Protein AF-A0A6S6TR78-F1 (afdb_monomer)

Radius of gyration: 23.76 Å; Cα contacts (8 Å, |Δi|>4): 823; chains: 1; bounding box: 59×41×75 Å

Mean predicted aligned error: 4.31 Å

Nearest PDB structures (foldseek):
  6ofc-assembly1_C-2  TM=9.790E-01  e=6.295E-41  Mycobacterium tuberculosis CDC1551
  6ofc-assembly1_D-2  TM=9.747E-01  e=2.279E-40  Mycobacterium tuberculosis CDC1551
  3dla-assembly1_B  TM=9.796E-01  e=4.419E-39  Mycobacterium tuberculosis
  3szg-assembly1_D  TM=9.749E-01  e=6.182E-39  Mycobacterium tuberculosis
  3sdb-assembly1_A  TM=9.791E-01  e=1.600E-38  Mycobacterium tuberculosis

Sequence (364 aa):
MHGFYRVAAAVNKTIVANPEANAIEVLTLLSQAEQQNVTISVFPELTLTGYTAGDLFLNQTLIQKQYDALASILIASEEISTVGILGFALLQHNRLYNTAVIFQKGKILGIVPKSYLPNKKEFYEKRQFNSGIGIQNQSIDLFNQKIPFGTDLLFKSKDEILFGVEICEDLWTITPPSNQMVANGANLIFNLSASNDLVSKAEYREELVRTQSARGMCAYVYASSGVGESTTDTVYGGHAIISEYGSTLKQNERFNRQSHLTTADVDIQRLNWLRLNESGYCDTVTSPFRSILLEAMPTIKKLIRFIPATPFVPSKFQEKTSRCHEIINIQAHALIKRMTHTNIKKAIIGISGGLDSTLALLST

Foldseek 3Di:
DQQKAKEKFWAAQDAALALQVLLVRQLVQLVVCQVQQHQEYEYAWQSRHFPQNPCCLVPVVSQVNNLVSLQVSLVSQLVRAHWYWYWHFDQDPNFTFTWIFIDHNSDTQAIETAADQDCDDPGNRVVRHDHLPPVPPAWDCGPNDTHHYGLQEWEDEPDLAIEHEHEACLLVDPDRSLQQSLLVPHQEYEYHYADFDDVPVLVVVQQSQLVSLQVSLHKYWYWHHAQNHDPPPTGGFTWTFIYHNNRTQDIDGTRDNHIDMIMAIYRSVVSVVVLVPDVVSVPDDHDHHDYGYRDDGGDRPDHPGDDDPCPLADPDPVVNVVVVVVVLVVLLVVVVVVCVVVVPPDDDADAPVDPVSVSNVVSD

Organism: NCBI:txid269237

Secondary structure (DSSP, 8-state):
--SEEEEEEEE----TT-HHHHHHHHHHHHHHHHHTT-SEEE--TTTTT-GGGGGGGG-HHHHHHHHHHHHHHHHHTTT--SEEEEEEEEEETTEEEEEEEEEETTEEEEEEE-S---EETTEEGGGT-B--TT--SEEEEETTEEEEESSSEEEE-SSS-EEEEEEGGGGGSSS-HHHHHHHTT--EEEEEE-----TTHHHHHHHHHHHHHHHTTSEEEEEE--TTS--SS------EEEEETTEEEEEPPTT-SS-EEEEEEEEHHHHHHHHHT-HHHHTPPP---EEEEPPP----SS------S-TTS-SSHHHHHHHHHHHHHHHHHHHHHHHHHTT---------SSHHHHHHHHH-

pLDDT: mean 96.06, std 3.88, range [60.69, 98.94]

InterPro domains:
  IPR003010 Carbon-nitrogen hydrolase [PF00795] (8-271)
  IPR003010 Carbon-nitrogen hydrolase [PS50263] (5-268)
  IPR003694 NAD(+) synthetase [PTHR23090] (5-358)
  IPR014729 Rossmann-like alpha/beta/alpha sandwich fold [G3DSA:3.40.50.620] (308-364)
  IPR036526 Carbon-nitrogen hydrolase superfamily [G3DSA:3.60.110.10] (1-298)
  IPR036526 Carbon-nitrogen hydrolase superfamily [SSF56317] (3-277)

Solvent-accessible surface area (backbone atoms only — not comparable to full-atom values): 19217 Å² total; per-residue (Å²): 126,93,39,61,46,28,38,32,19,28,25,49,51,36,42,58,69,32,16,59,64,19,36,53,40,50,53,53,52,50,52,52,34,43,76,67,19,20,30,38,36,34,27,13,28,29,40,28,39,27,67,66,40,61,78,50,74,78,34,66,66,53,50,51,44,35,53,56,23,50,52,52,48,26,65,76,27,44,88,36,46,32,30,40,34,38,16,35,76,47,77,52,94,95,39,37,27,48,26,37,43,32,30,42,46,42,37,71,65,32,35,32,36,30,49,49,65,55,69,53,93,96,37,59,44,60,79,71,34,48,63,24,67,89,39,53,98,40,67,44,83,53,96,95,35,83,27,44,34,22,68,36,55,32,42,30,43,94,70,88,54,24,31,29,73,51,35,43,56,23,70,76,42,99,76,28,67,63,59,55,37,26,47,62,60,21,45,33,38,37,32,23,13,64,60,64,62,53,91,71,44,63,61,55,50,50,49,51,48,19,49,50,8,34,78,45,48,13,34,29,36,29,8,13,32,17,59,34,47,59,65,86,89,50,47,28,34,26,55,27,40,34,18,44,57,52,37,75,77,40,67,61,75,60,59,48,82,59,60,48,77,45,66,44,55,44,57,52,50,59,37,57,57,57,48,76,77,32,64,75,62,72,69,43,80,65,65,90,61,49,76,39,80,53,74,79,52,44,72,66,89,68,90,65,68,93,76,68,94,47,83,91,54,59,87,51,66,70,59,32,53,53,49,52,53,50,53,48,50,53,52,26,53,53,46,52,53,50,31,63,75,68,67,53,88,75,87,86,80,80,77,79,82,45,72,68,39,50,50,53,57,76,44,104

Structure (mmCIF, N/CA/C/O backbone):
data_AF-A0A6S6TR78-F1
#
_entry.id   AF-A0A6S6TR78-F1
#
loop_
_atom_site.group_PDB
_atom_site.id
_atom_site.type_symbol
_atom_site.label_atom_id
_atom_site.label_alt_id
_atom_site.label_comp_id
_atom_site.label_asym_id
_atom_site.label_entity_id
_atom_site.label_seq_id
_atom_site.pdbx_PDB_ins_code
_atom_site.Cartn_x
_atom_site.Cartn_y
_atom_site.Cartn_z
_atom_site.occupancy
_atom_site.B_iso_or_equiv
_atom_site.auth_seq_id
_atom_site.auth_comp_id
_atom_site.auth_asy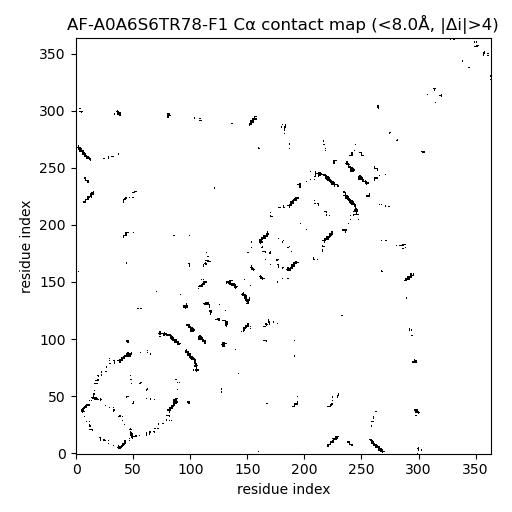m_id
_atom_site.auth_atom_id
_atom_site.pdbx_PDB_model_num
ATOM 1 N N . MET A 1 1 ? -10.223 11.573 -18.572 1.00 60.69 1 MET A N 1
ATOM 2 C CA . MET A 1 1 ? -8.974 11.385 -17.810 1.00 60.69 1 MET A CA 1
ATOM 3 C C . MET A 1 1 ? -8.240 10.212 -18.421 1.00 60.69 1 MET A C 1
ATOM 5 O O . MET A 1 1 ? -8.885 9.199 -18.631 1.00 60.69 1 MET A O 1
ATOM 9 N N . HIS A 1 2 ? -6.971 10.350 -18.793 1.00 83.62 2 HIS A N 1
ATOM 10 C CA . HIS A 1 2 ? -6.258 9.355 -19.609 1.00 83.62 2 HIS A CA 1
ATOM 11 C C . HIS A 1 2 ? -5.786 8.124 -18.800 1.00 83.62 2 HIS A C 1
ATOM 13 O O . HIS A 1 2 ? -4.606 7.811 -18.835 1.00 83.62 2 HIS A O 1
ATOM 19 N N . GLY A 1 3 ? -6.655 7.504 -17.992 1.00 91.31 3 GLY A N 1
ATOM 20 C CA . GLY A 1 3 ? -6.316 6.298 -17.213 1.00 91.31 3 GLY A CA 1
ATOM 21 C C . GLY A 1 3 ? -5.472 6.515 -15.948 1.00 91.31 3 GLY A C 1
ATOM 22 O O . GLY A 1 3 ? -5.107 5.545 -15.284 1.00 91.31 3 GLY A O 1
ATOM 23 N N . PHE A 1 4 ? -5.155 7.769 -15.598 1.00 95.81 4 PHE A N 1
ATOM 24 C CA . PHE A 1 4 ? -4.338 8.102 -14.426 1.00 95.81 4 PHE A CA 1
ATOM 25 C C . PHE A 1 4 ? -5.168 8.372 -13.176 1.00 95.81 4 PHE A C 1
ATOM 27 O O . PHE A 1 4 ? -6.090 9.189 -13.201 1.00 95.81 4 PHE A O 1
ATOM 34 N N . TYR A 1 5 ? -4.743 7.782 -12.062 1.00 96.94 5 TYR A N 1
ATOM 35 C CA . TYR A 1 5 ? -5.346 7.979 -10.747 1.00 96.94 5 TYR A CA 1
ATOM 36 C C . TYR A 1 5 ? -4.266 8.290 -9.714 1.00 96.94 5 TYR A C 1
ATOM 38 O O . TYR A 1 5 ? -3.181 7.716 -9.760 1.00 96.94 5 TYR A O 1
ATOM 46 N N . ARG A 1 6 ? -4.533 9.209 -8.782 1.00 98.19 6 ARG A N 1
ATOM 47 C CA . ARG A 1 6 ? -3.569 9.559 -7.732 1.00 98.19 6 ARG A CA 1
ATOM 48 C C . ARG A 1 6 ? -3.812 8.725 -6.493 1.00 98.19 6 ARG A C 1
ATOM 50 O O . ARG A 1 6 ? -4.856 8.856 -5.870 1.00 98.19 6 ARG A O 1
ATOM 57 N N . VAL A 1 7 ? -2.829 7.940 -6.089 1.00 98.56 7 VAL A N 1
ATOM 58 C CA . VAL A 1 7 ? -2.883 7.153 -4.851 1.00 98.56 7 VAL A CA 1
ATOM 59 C C . VAL A 1 7 ? -1.936 7.732 -3.811 1.00 98.56 7 VAL A C 1
ATOM 61 O O . VAL A 1 7 ? -0.981 8.438 -4.158 1.00 98.56 7 VAL A O 1
ATOM 64 N N . ALA A 1 8 ? -2.199 7.438 -2.539 1.00 98.69 8 ALA A N 1
ATOM 65 C CA . ALA A 1 8 ? -1.361 7.886 -1.440 1.00 98.69 8 ALA A CA 1
ATOM 66 C C . ALA A 1 8 ? -1.017 6.772 -0.448 1.00 98.69 8 ALA A C 1
ATOM 68 O O . ALA A 1 8 ? -1.873 5.981 -0.055 1.00 98.69 8 ALA A O 1
ATOM 69 N N . ALA A 1 9 ? 0.240 6.777 -0.007 1.00 98.75 9 ALA A N 1
ATOM 70 C CA . ALA A 1 9 ? 0.703 6.090 1.189 1.00 98.75 9 ALA A CA 1
ATOM 71 C C . ALA A 1 9 ? 0.909 7.141 2.289 1.00 98.75 9 ALA A C 1
ATOM 73 O O . ALA A 1 9 ? 1.800 7.995 2.196 1.00 98.75 9 ALA A O 1
ATOM 74 N N . ALA A 1 10 ? 0.043 7.106 3.295 1.00 98.62 10 ALA A N 1
ATOM 75 C CA . ALA A 1 10 ? 0.035 8.014 4.428 1.00 98.62 10 ALA A CA 1
ATOM 76 C C . ALA A 1 10 ? 0.784 7.388 5.605 1.00 98.62 10 ALA A C 1
ATOM 78 O O . ALA A 1 10 ? 0.580 6.223 5.932 1.00 98.62 10 ALA A O 1
ATOM 79 N N . VAL A 1 11 ? 1.627 8.172 6.272 1.00 98.44 11 VAL A N 1
ATOM 80 C CA . VAL A 1 11 ? 2.290 7.767 7.516 1.00 98.44 11 VAL A CA 1
ATOM 81 C C . VAL A 1 11 ? 1.961 8.821 8.555 1.00 98.44 11 VAL A C 1
ATOM 83 O O . VAL A 1 11 ? 2.457 9.946 8.488 1.00 98.44 11 VAL A O 1
ATOM 86 N N . ASN A 1 12 ? 1.081 8.469 9.488 1.00 97.81 12 ASN A N 1
ATOM 87 C CA . ASN A 1 12 ? 0.683 9.345 10.579 1.00 97.81 12 ASN A CA 1
ATOM 88 C C . ASN A 1 12 ? 1.721 9.335 11.702 1.00 97.81 12 ASN A C 1
ATOM 90 O O . ASN A 1 12 ? 2.389 8.333 11.969 1.00 97.81 12 ASN A O 1
ATOM 94 N N . LYS A 1 13 ? 1.806 10.453 12.415 1.00 97.38 13 LYS A N 1
ATOM 95 C CA . LYS A 1 13 ? 2.475 10.521 13.705 1.00 97.38 13 LYS A CA 1
ATOM 96 C C . LYS A 1 13 ? 1.678 9.701 14.717 1.00 97.38 13 LYS A C 1
ATOM 98 O O . LYS A 1 13 ? 0.645 10.130 15.215 1.00 97.38 13 LYS A O 1
ATOM 103 N N . THR A 1 14 ? 2.169 8.506 15.006 1.00 97.88 14 THR A N 1
ATOM 104 C CA . THR A 1 14 ? 1.530 7.591 15.950 1.00 97.88 14 THR A CA 1
ATOM 105 C C . THR A 1 14 ? 1.751 8.041 17.392 1.00 97.88 14 THR A C 1
ATOM 107 O O . THR A 1 14 ? 2.853 8.431 17.773 1.00 97.88 14 THR A O 1
ATOM 110 N N . ILE A 1 15 ? 0.703 7.952 18.204 1.00 98.19 15 ILE A N 1
ATOM 111 C CA . ILE A 1 15 ? 0.766 7.997 19.662 1.00 98.19 15 ILE A CA 1
ATOM 112 C C . ILE A 1 15 ? 0.181 6.679 20.167 1.00 98.19 15 ILE A C 1
ATOM 114 O O . ILE A 1 15 ? -1.026 6.447 20.072 1.00 98.19 15 ILE A O 1
ATOM 118 N N . VAL A 1 16 ? 1.045 5.789 20.660 1.00 98.44 16 VAL A N 1
ATOM 119 C CA . VAL A 1 16 ? 0.645 4.442 21.095 1.00 98.44 16 VAL A CA 1
ATOM 120 C C . VAL A 1 16 ? -0.444 4.526 22.167 1.00 98.44 16 VAL A C 1
ATOM 122 O O . VAL A 1 16 ? -0.350 5.313 23.107 1.00 98.44 16 VAL A O 1
ATOM 125 N N . ALA A 1 17 ? -1.481 3.705 22.006 1.00 98.25 17 ALA A N 1
ATOM 126 C CA . ALA A 1 17 ? -2.656 3.618 22.866 1.00 98.25 17 ALA A CA 1
ATOM 127 C C . ALA A 1 17 ? -3.476 4.919 23.008 1.00 98.25 17 ALA A C 1
ATOM 129 O O . ALA A 1 17 ? -4.265 5.041 23.945 1.00 98.25 17 ALA A O 1
ATOM 130 N N . ASN A 1 18 ? -3.359 5.864 22.063 1.00 98.56 18 ASN A N 1
ATOM 131 C CA . ASN A 1 18 ? -4.193 7.069 22.014 1.00 98.56 18 ASN A CA 1
ATOM 132 C C . ASN A 1 18 ? -4.979 7.185 20.688 1.00 98.56 18 ASN A C 1
ATOM 134 O O . ASN A 1 18 ? -4.585 7.941 19.793 1.00 98.56 18 ASN A O 1
ATOM 138 N N . PRO A 1 19 ? -6.109 6.460 20.554 1.00 98.81 19 PRO A N 1
ATOM 139 C CA . PRO A 1 19 ? -6.927 6.491 19.343 1.00 98.81 19 PRO A CA 1
ATOM 140 C C . PRO A 1 19 ? -7.466 7.856 18.944 1.00 98.81 19 PRO A C 1
ATOM 142 O O . PRO A 1 19 ? -7.553 8.140 17.754 1.00 98.81 19 PRO A O 1
ATOM 145 N N . GLU A 1 20 ? -7.782 8.713 19.911 1.00 98.69 20 GLU A N 1
ATOM 146 C CA . GLU A 1 20 ? -8.290 10.057 19.644 1.00 98.69 20 GLU A CA 1
ATOM 147 C C . GLU A 1 20 ? -7.237 10.919 18.937 1.00 98.69 20 GLU A C 1
ATOM 149 O O . GLU A 1 20 ? -7.508 11.497 17.885 1.00 98.69 20 GLU A O 1
ATOM 154 N N . ALA A 1 21 ? -6.004 10.939 19.451 1.00 98.62 21 ALA A N 1
ATOM 155 C CA . ALA A 1 21 ? -4.922 11.683 18.816 1.00 98.62 21 ALA A CA 1
ATOM 156 C C . ALA A 1 21 ? -4.557 11.112 17.436 1.00 98.62 21 ALA A C 1
ATOM 158 O O . ALA A 1 21 ? -4.341 11.868 16.489 1.00 98.62 21 ALA A O 1
ATOM 159 N N . ASN A 1 22 ? -4.539 9.783 17.296 1.00 98.75 22 ASN A N 1
ATOM 160 C CA . ASN A 1 22 ? -4.258 9.142 16.012 1.00 98.75 22 ASN A CA 1
ATOM 161 C C . ASN A 1 22 ? -5.355 9.426 14.972 1.00 98.75 22 ASN A C 1
ATOM 163 O O . ASN A 1 22 ? -5.040 9.617 13.798 1.00 98.75 22 ASN A O 1
ATOM 167 N N . ALA A 1 23 ? -6.622 9.518 15.385 1.00 98.75 23 ALA A N 1
ATOM 168 C CA . ALA A 1 23 ? -7.724 9.892 14.501 1.00 98.75 23 ALA A CA 1
ATOM 169 C C . ALA A 1 23 ? -7.596 11.322 13.955 1.00 98.75 23 ALA A C 1
ATOM 171 O O . ALA A 1 23 ? -7.878 11.549 12.778 1.00 98.75 23 ALA A O 1
ATOM 172 N N . ILE A 1 24 ? -7.113 12.271 14.766 1.00 98.69 24 ILE A N 1
ATOM 173 C CA . ILE A 1 24 ? -6.843 13.649 14.319 1.00 98.69 24 ILE A CA 1
ATOM 174 C C . ILE A 1 24 ? -5.789 13.661 13.202 1.00 98.69 24 ILE A C 1
ATOM 176 O O . ILE A 1 24 ? -5.961 14.342 12.187 1.00 98.69 24 ILE A O 1
ATOM 180 N N . GLU A 1 25 ? -4.720 12.876 13.350 1.00 98.56 25 GLU A N 1
ATOM 181 C CA . GLU A 1 25 ? -3.677 12.750 12.326 1.00 98.56 25 GLU A CA 1
ATOM 182 C C . GLU A 1 25 ? -4.212 12.093 11.043 1.00 98.56 25 GLU A C 1
ATOM 184 O O . GLU A 1 25 ? -3.918 12.557 9.939 1.00 98.56 25 GLU A O 1
ATOM 189 N N . VAL A 1 26 ? -5.057 11.060 11.173 1.00 98.69 26 VAL A N 1
ATOM 190 C CA . VAL A 1 26 ? -5.736 10.419 10.032 1.00 98.69 26 VAL A CA 1
ATOM 191 C C . VAL A 1 26 ? -6.606 11.421 9.276 1.00 98.69 26 VAL A C 1
ATOM 193 O O . VAL A 1 26 ? -6.467 11.544 8.061 1.00 98.69 26 VAL A O 1
ATOM 196 N N . LEU A 1 27 ? -7.458 12.179 9.970 1.00 98.69 27 LEU A N 1
ATOM 197 C CA . LEU A 1 27 ? -8.340 13.176 9.352 1.00 98.69 27 LEU A CA 1
ATOM 198 C C . LEU A 1 27 ? -7.565 14.312 8.685 1.00 98.69 27 LEU A C 1
ATOM 200 O O . LEU A 1 27 ? -7.944 14.771 7.604 1.00 98.69 27 LEU A O 1
ATOM 204 N N . THR A 1 28 ? -6.458 14.735 9.294 1.00 98.56 28 THR A N 1
ATOM 205 C CA . THR A 1 28 ? -5.567 15.749 8.722 1.00 98.56 28 THR A CA 1
ATOM 206 C C . THR A 1 28 ? -4.980 15.266 7.398 1.00 98.56 28 THR A C 1
ATOM 208 O O . THR A 1 28 ? -5.090 15.956 6.383 1.00 98.56 28 THR A O 1
ATOM 211 N N . LEU A 1 29 ? -4.405 14.060 7.375 1.00 98.69 29 LEU A N 1
ATOM 212 C CA . LEU A 1 29 ? -3.821 13.473 6.167 1.00 98.69 29 LEU A CA 1
ATOM 213 C C . LEU A 1 29 ? -4.878 13.157 5.103 1.00 98.69 29 LEU A C 1
ATOM 215 O O . LEU A 1 29 ? -4.629 13.367 3.918 1.00 98.69 29 LEU A O 1
ATOM 219 N N . LEU A 1 30 ? -6.068 12.709 5.505 1.00 98.50 30 LEU A N 1
ATOM 220 C CA . LEU A 1 30 ? -7.166 12.420 4.586 1.00 98.50 30 LEU A CA 1
ATOM 221 C C . LEU A 1 30 ? -7.703 13.705 3.930 1.00 98.50 30 LEU A C 1
ATOM 223 O O . LEU A 1 30 ? -7.922 13.738 2.721 1.00 98.50 30 LEU A O 1
ATOM 227 N N . SER A 1 31 ? -7.816 14.794 4.693 1.00 98.44 31 SER A N 1
ATOM 228 C CA . SER A 1 31 ? -8.178 16.114 4.157 1.00 98.44 31 SER A CA 1
ATOM 229 C C . SER A 1 31 ? -7.115 16.648 3.190 1.00 98.44 31 SER A C 1
ATOM 231 O O . SER A 1 31 ? -7.445 17.203 2.142 1.00 98.44 31 SER A O 1
ATOM 233 N N . GLN A 1 32 ? -5.828 16.452 3.500 1.00 98.38 32 GLN A N 1
ATOM 234 C CA . GLN A 1 32 ? -4.734 16.790 2.582 1.00 98.38 32 GLN A CA 1
ATOM 235 C C . GLN A 1 32 ? -4.789 15.953 1.297 1.00 98.38 32 GLN A C 1
ATOM 237 O O . GLN A 1 32 ? -4.554 16.483 0.210 1.00 98.38 32 GLN A O 1
ATOM 242 N N . ALA A 1 33 ? -5.115 14.664 1.407 1.00 98.44 33 ALA A N 1
ATOM 243 C CA . ALA A 1 33 ? -5.272 13.769 0.268 1.00 98.44 33 ALA A CA 1
ATOM 244 C C . ALA A 1 33 ? -6.399 14.249 -0.665 1.00 98.44 33 ALA A C 1
ATOM 246 O O . ALA A 1 33 ? -6.173 14.395 -1.869 1.00 98.44 33 ALA A O 1
ATOM 247 N N . GLU A 1 34 ? -7.554 14.619 -0.105 1.00 98.06 34 GLU A N 1
ATOM 248 C CA . GLU A 1 34 ? -8.681 15.193 -0.852 1.00 98.06 34 GLU A CA 1
ATOM 249 C C . GLU A 1 34 ? -8.273 16.470 -1.599 1.00 98.06 34 GLU A C 1
ATOM 251 O O . GLU A 1 34 ? -8.476 16.587 -2.809 1.00 98.06 34 GLU A O 1
ATOM 256 N N . GLN A 1 35 ? -7.599 17.403 -0.918 1.00 97.50 35 GLN A N 1
ATOM 257 C CA . GLN A 1 35 ? -7.103 18.645 -1.528 1.00 97.50 35 GLN A CA 1
ATOM 258 C C . GLN A 1 35 ? -6.114 18.382 -2.675 1.00 97.50 35 GLN A C 1
ATOM 260 O O . GLN A 1 35 ? -6.065 19.126 -3.659 1.00 97.50 35 GLN A O 1
ATOM 265 N N . GLN A 1 36 ? -5.338 17.300 -2.579 1.00 97.31 36 GLN A N 1
ATOM 266 C CA . GLN A 1 36 ? -4.413 16.859 -3.620 1.00 97.31 36 GLN A CA 1
ATOM 267 C C . GLN A 1 36 ? -5.084 16.025 -4.724 1.00 97.31 36 GLN A C 1
ATOM 269 O O . GLN A 1 36 ? -4.403 15.650 -5.681 1.00 97.31 36 GLN A O 1
ATOM 274 N N . ASN A 1 37 ? -6.405 15.821 -4.678 1.00 97.69 37 ASN A N 1
ATOM 275 C CA . ASN A 1 37 ? -7.187 14.971 -5.584 1.00 97.69 37 ASN A CA 1
ATOM 276 C C . ASN A 1 37 ? -6.710 13.507 -5.583 1.00 97.69 37 ASN A C 1
ATOM 278 O O . ASN A 1 37 ? -6.656 12.868 -6.635 1.00 97.69 37 ASN A O 1
ATOM 282 N N . VAL A 1 38 ? -6.299 13.000 -4.421 1.00 98.31 38 VAL A N 1
ATOM 283 C CA . VAL A 1 38 ? -6.013 11.577 -4.210 1.00 98.31 38 VAL A CA 1
ATOM 284 C C . VAL A 1 38 ? -7.326 10.798 -4.295 1.00 98.31 38 VAL A C 1
ATOM 286 O O . VAL A 1 38 ? -8.335 11.215 -3.746 1.00 98.31 38 VAL A O 1
ATOM 289 N N . THR A 1 39 ? -7.333 9.656 -4.972 1.00 98.00 39 THR A N 1
ATOM 290 C CA . THR A 1 39 ? -8.495 8.766 -5.016 1.00 98.00 39 THR A CA 1
ATOM 291 C C . THR A 1 39 ? -8.566 7.858 -3.803 1.00 98.00 39 THR A C 1
ATOM 293 O O . THR A 1 39 ? -9.640 7.674 -3.239 1.00 98.00 39 THR A O 1
ATOM 296 N N . ILE A 1 40 ? -7.430 7.271 -3.416 1.00 98.75 40 ILE A N 1
ATOM 297 C CA . ILE A 1 40 ? -7.340 6.274 -2.347 1.00 98.75 40 ILE A CA 1
ATOM 298 C C . ILE A 1 40 ? -6.077 6.532 -1.522 1.00 98.75 40 ILE A C 1
ATOM 300 O O . ILE A 1 40 ? -4.986 6.674 -2.083 1.00 98.75 40 ILE A O 1
ATOM 304 N N . SER A 1 41 ? -6.228 6.565 -0.199 1.00 98.81 41 SER A N 1
ATOM 305 C CA . SER A 1 41 ? -5.141 6.747 0.763 1.00 98.81 41 SER A CA 1
ATOM 306 C C . SER A 1 41 ? -5.093 5.589 1.756 1.00 98.81 41 SER A C 1
ATOM 308 O O . SER A 1 41 ? -6.069 5.332 2.462 1.00 98.81 41 SER A O 1
ATOM 310 N N . VAL A 1 42 ? -3.941 4.922 1.841 1.00 98.94 42 VAL A N 1
ATOM 311 C CA . VAL A 1 42 ? -3.686 3.854 2.818 1.00 98.94 42 VAL A CA 1
ATOM 312 C C . VAL A 1 42 ? -2.844 4.355 3.981 1.00 98.94 42 VAL A C 1
ATOM 314 O O . VAL A 1 42 ? -1.895 5.111 3.781 1.00 98.94 42 VAL A O 1
ATOM 317 N N . PHE A 1 43 ? -3.198 3.924 5.187 1.00 98.88 43 PHE A N 1
ATOM 318 C CA . PHE A 1 43 ? -2.512 4.227 6.438 1.00 98.88 43 PHE A CA 1
ATOM 319 C C . PHE A 1 43 ? -1.786 2.989 6.992 1.00 98.88 43 PHE A C 1
ATOM 321 O O . PHE A 1 43 ? -2.001 1.877 6.507 1.00 98.88 43 PHE A O 1
ATOM 328 N N . PRO A 1 44 ? -0.921 3.149 8.009 1.00 98.81 44 PRO A N 1
ATOM 329 C CA . PRO A 1 44 ? -0.207 2.036 8.621 1.00 98.81 44 PRO A CA 1
ATOM 330 C C . PRO A 1 44 ? -1.107 1.001 9.299 1.00 98.81 44 PRO A C 1
ATOM 332 O O . PRO A 1 44 ? -2.265 1.252 9.623 1.00 98.81 44 PRO A O 1
ATOM 335 N N . GLU A 1 45 ? -0.547 -0.167 9.575 1.00 98.75 45 GLU A N 1
ATOM 336 C CA . GLU A 1 45 ? -1.211 -1.228 10.332 1.00 98.75 45 GLU A CA 1
ATOM 337 C C . GLU A 1 45 ? -1.584 -0.768 11.751 1.00 98.75 45 GLU A C 1
ATOM 339 O O . GLU A 1 45 ? -0.812 -0.066 12.401 1.00 98.75 45 GLU A O 1
ATOM 344 N N . LEU A 1 46 ? -2.774 -1.157 12.232 1.00 98.69 46 LEU A N 1
ATOM 345 C CA . LEU A 1 46 ? -3.296 -0.778 13.556 1.00 98.69 46 LEU A CA 1
ATOM 346 C C . LEU A 1 46 ? -3.201 0.740 13.841 1.00 98.69 46 LEU A C 1
ATOM 348 O O . LEU A 1 46 ? -2.881 1.164 14.952 1.00 98.69 46 LEU A O 1
ATOM 352 N N . THR A 1 47 ? -3.511 1.558 12.824 1.00 98.50 47 THR A N 1
ATOM 353 C CA . THR A 1 47 ? -3.328 3.021 12.801 1.00 98.50 47 THR A CA 1
ATOM 354 C C . THR A 1 47 ? -3.831 3.729 14.058 1.00 98.50 47 THR A C 1
ATOM 356 O O . THR A 1 47 ? -3.158 4.623 14.569 1.00 98.50 47 THR A O 1
ATOM 359 N N . LEU A 1 48 ? -5.027 3.367 14.541 1.00 98.44 48 LEU A N 1
ATOM 360 C CA . LEU A 1 48 ? -5.669 4.075 15.652 1.00 98.44 48 LEU A CA 1
ATOM 361 C C . LEU A 1 48 ? -5.044 3.726 17.001 1.00 98.44 48 LEU A C 1
ATOM 363 O O . LEU A 1 48 ? -4.928 4.577 17.873 1.00 98.44 48 LEU A O 1
ATOM 367 N N . THR A 1 49 ? -4.618 2.491 17.206 1.00 98.62 49 THR A N 1
ATOM 368 C CA . THR A 1 49 ? -4.065 2.059 18.495 1.00 98.62 49 THR A CA 1
ATOM 369 C C . THR A 1 49 ? -2.550 2.221 18.566 1.00 98.62 49 THR A C 1
ATOM 371 O O . THR A 1 49 ? -1.998 2.269 19.663 1.00 98.62 49 THR A O 1
ATOM 374 N N . GLY A 1 50 ? -1.876 2.295 17.417 1.00 98.12 50 GLY A N 1
ATOM 375 C CA . GLY A 1 50 ? -0.460 1.966 17.300 1.00 98.12 50 GLY A CA 1
ATOM 376 C C . GLY A 1 50 ? -0.273 0.449 17.314 1.00 98.12 50 GLY A C 1
ATOM 377 O O . GLY A 1 50 ? -0.929 -0.267 18.078 1.00 98.12 50 GLY A O 1
ATOM 378 N N . TYR A 1 51 ? 0.607 -0.055 16.457 1.00 98.38 51 TYR A N 1
ATOM 379 C CA . TYR A 1 51 ? 0.879 -1.484 16.328 1.00 98.38 51 TYR A CA 1
ATOM 380 C C . TYR A 1 51 ? 1.545 -2.058 17.586 1.00 98.38 51 TYR A C 1
ATOM 382 O O . TYR A 1 51 ? 1.260 -3.177 18.011 1.00 98.38 51 TYR A O 1
ATOM 390 N N . THR A 1 52 ? 2.391 -1.263 18.239 1.00 98.12 52 THR A N 1
ATOM 391 C CA . THR A 1 52 ? 3.206 -1.679 19.393 1.00 98.12 52 THR A CA 1
ATOM 392 C C . THR A 1 52 ? 2.488 -1.609 20.745 1.00 98.12 52 THR A C 1
ATOM 394 O O . THR A 1 52 ? 3.136 -1.664 21.790 1.00 98.12 52 THR A O 1
ATOM 397 N N . ALA A 1 53 ? 1.153 -1.531 20.767 1.00 97.38 53 ALA A N 1
ATOM 398 C CA . ALA A 1 53 ? 0.382 -1.459 22.013 1.00 97.38 53 ALA A CA 1
ATOM 399 C C . ALA A 1 53 ? 0.448 -2.753 22.860 1.00 97.38 53 ALA A C 1
ATOM 401 O O . ALA A 1 53 ? 0.114 -2.734 24.046 1.00 97.38 53 ALA A O 1
ATOM 402 N N . GLY A 1 54 ? 0.903 -3.872 22.282 1.00 96.12 54 GLY A N 1
ATOM 403 C CA . GLY A 1 54 ? 1.127 -5.131 22.998 1.00 96.12 54 GLY A CA 1
ATOM 404 C C . GLY A 1 54 ? -0.129 -5.625 23.724 1.00 96.12 54 GLY A C 1
ATOM 405 O O . GLY A 1 54 ? -1.229 -5.603 23.182 1.00 96.12 54 GLY A O 1
ATOM 406 N N . ASP A 1 55 ? -0.002 -6.045 24.981 1.00 97.00 55 ASP A N 1
ATOM 407 C CA . ASP A 1 55 ? -1.145 -6.564 25.748 1.00 97.00 55 ASP A CA 1
ATOM 408 C C . ASP A 1 55 ? -2.213 -5.507 26.087 1.00 97.00 55 ASP A C 1
ATOM 410 O O . ASP A 1 55 ? -3.298 -5.867 26.544 1.00 97.00 55 ASP A O 1
ATOM 414 N N . LEU A 1 56 ? -1.985 -4.218 25.794 1.00 97.81 56 LEU A N 1
ATOM 415 C CA . LEU A 1 56 ? -3.045 -3.209 25.881 1.00 97.81 56 LEU A CA 1
ATOM 416 C C . LEU A 1 56 ? -4.196 -3.497 24.908 1.00 97.81 56 LEU A C 1
ATOM 418 O O . LEU A 1 56 ? -5.311 -3.049 25.159 1.00 97.81 56 LEU A O 1
ATOM 422 N N . PHE A 1 57 ? -3.985 -4.301 23.859 1.00 98.06 57 PHE A N 1
ATOM 423 C CA . PHE A 1 57 ? -5.072 -4.806 23.011 1.00 98.06 57 PHE A CA 1
ATOM 424 C C . PHE A 1 57 ? -6.120 -5.627 23.778 1.00 98.06 57 PHE A C 1
ATOM 426 O O . PHE A 1 57 ? -7.257 -5.745 23.328 1.00 98.06 57 PHE A O 1
ATOM 433 N N . LEU A 1 58 ? -5.770 -6.168 24.949 1.00 95.81 58 LEU A N 1
ATOM 434 C CA . LEU A 1 58 ? -6.691 -6.897 25.827 1.00 95.81 58 LEU A CA 1
ATOM 435 C C . LEU A 1 58 ? -7.416 -5.970 26.820 1.00 95.81 58 LEU A C 1
ATOM 437 O O . LEU A 1 58 ? -8.219 -6.428 27.633 1.00 95.81 58 LEU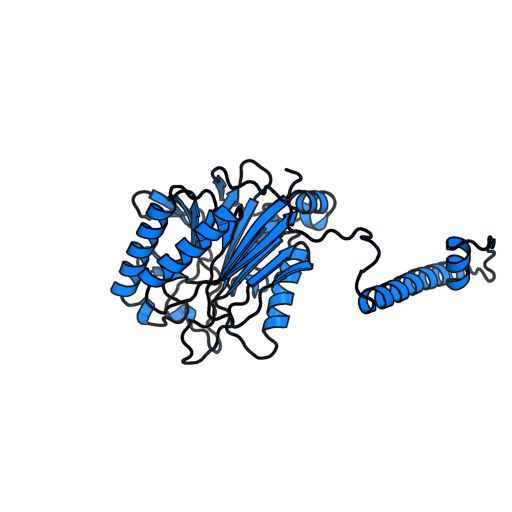 A O 1
ATOM 441 N N . ASN A 1 59 ? -7.153 -4.661 26.762 1.00 97.62 59 ASN A N 1
ATOM 442 C CA . ASN A 1 59 ? -7.814 -3.658 27.581 1.00 97.62 59 ASN A CA 1
ATOM 443 C C . ASN A 1 59 ? -9.077 -3.133 26.879 1.00 97.62 59 ASN A C 1
ATOM 445 O O . ASN A 1 59 ? -9.008 -2.507 25.820 1.00 97.62 59 ASN A O 1
ATOM 449 N N . GLN A 1 60 ? -10.240 -3.331 27.505 1.00 97.00 60 GLN A N 1
ATOM 450 C CA . GLN A 1 60 ? -11.533 -2.898 26.961 1.00 97.00 60 GLN A CA 1
ATOM 451 C C . GLN A 1 60 ? -11.606 -1.387 26.710 1.00 97.00 60 GLN A C 1
ATOM 453 O O . GLN A 1 60 ? -12.244 -0.971 25.749 1.00 97.00 60 GLN A O 1
ATOM 458 N N . THR A 1 61 ? -10.928 -0.567 27.517 1.00 98.31 61 THR A N 1
ATOM 459 C CA . THR A 1 61 ? -10.892 0.889 27.331 1.00 98.31 61 THR A CA 1
ATOM 460 C C . THR A 1 61 ? -10.173 1.263 26.045 1.00 98.31 61 THR A C 1
ATOM 462 O O . THR A 1 61 ? -10.677 2.110 25.313 1.00 98.31 61 THR A O 1
ATOM 465 N N . LEU A 1 62 ? -9.034 0.630 25.730 1.00 98.50 62 LEU A N 1
ATOM 466 C CA . LEU A 1 62 ? -8.339 0.888 24.464 1.00 98.50 62 LEU A CA 1
ATOM 467 C C . LEU A 1 62 ? -9.238 0.516 23.285 1.00 98.50 62 LEU A C 1
ATOM 469 O O . LEU A 1 62 ? -9.392 1.305 22.353 1.00 98.50 62 LEU A O 1
ATOM 473 N N . ILE A 1 63 ? -9.864 -0.662 23.362 1.00 98.12 63 ILE A N 1
ATOM 474 C CA . ILE A 1 63 ? -10.772 -1.133 22.322 1.00 98.12 63 ILE A CA 1
ATOM 475 C C . ILE A 1 63 ? -11.947 -0.164 22.158 1.00 98.12 63 ILE A C 1
ATOM 477 O O . ILE A 1 63 ? -12.183 0.287 21.045 1.00 98.12 63 ILE A O 1
ATOM 481 N N . GLN A 1 64 ? -12.630 0.235 23.232 1.00 98.25 64 GLN A N 1
ATOM 482 C CA . GLN A 1 64 ? -13.748 1.182 23.164 1.00 98.25 64 GLN A CA 1
ATOM 483 C C . GLN A 1 64 ? -13.319 2.539 22.593 1.00 98.25 64 GLN A C 1
ATOM 485 O O . GLN A 1 64 ? -13.965 3.056 21.685 1.00 98.25 64 GLN A O 1
ATOM 490 N N . LYS A 1 65 ? -12.191 3.091 23.058 1.00 98.69 65 LYS A N 1
ATOM 491 C CA . LYS A 1 65 ? -11.676 4.377 22.568 1.00 98.69 65 LYS A CA 1
ATOM 492 C C . LYS A 1 65 ? -11.335 4.347 21.085 1.00 98.69 65 LYS A C 1
ATOM 494 O O . LYS A 1 65 ? -11.502 5.358 20.410 1.00 98.69 65 LYS A O 1
ATOM 499 N N . GLN A 1 66 ? -10.901 3.204 20.559 1.00 98.50 66 GLN A N 1
ATOM 500 C CA . GLN A 1 66 ? -10.680 3.053 19.125 1.00 98.50 66 GLN A CA 1
ATOM 501 C C . GLN A 1 66 ? -11.999 3.081 18.328 1.00 98.50 66 GLN A C 1
ATOM 503 O O . GLN A 1 66 ? -12.025 3.639 17.234 1.00 98.50 66 GLN A O 1
ATOM 508 N N . TYR A 1 67 ? -13.088 2.506 18.856 1.00 98.56 67 TYR A N 1
ATOM 509 C CA . TYR A 1 67 ? -14.402 2.556 18.207 1.00 98.56 67 TYR A CA 1
ATOM 510 C C . TY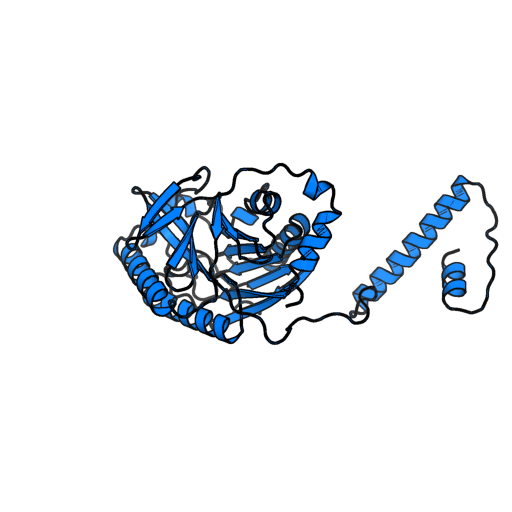R A 1 67 ? -14.959 3.980 18.209 1.00 98.56 67 TYR A C 1
ATOM 512 O O . TYR A 1 67 ? -15.446 4.433 17.175 1.00 98.56 67 TYR A O 1
ATOM 520 N N . ASP A 1 68 ? -14.826 4.699 19.328 1.00 98.69 68 ASP A N 1
ATOM 521 C CA . ASP A 1 68 ? -15.211 6.111 19.428 1.00 98.69 68 ASP A CA 1
ATOM 522 C C . ASP A 1 68 ? -14.432 6.964 18.406 1.00 98.69 68 ASP A C 1
ATOM 524 O O . ASP A 1 68 ? -15.003 7.807 17.712 1.00 98.69 68 ASP A O 1
ATOM 528 N N . ALA A 1 69 ? -13.128 6.703 18.264 1.00 98.81 69 ALA A N 1
ATOM 529 C CA . ALA A 1 69 ? -12.260 7.370 17.298 1.00 98.81 69 ALA A CA 1
ATOM 530 C C . ALA A 1 69 ? -12.613 7.031 15.838 1.00 98.81 69 ALA A C 1
ATOM 532 O O . ALA A 1 69 ? -12.602 7.906 14.978 1.00 98.81 69 ALA A O 1
ATOM 533 N N . LEU A 1 70 ? -12.969 5.781 15.532 1.00 98.75 70 LEU A N 1
ATOM 534 C CA . LEU A 1 70 ? -13.453 5.430 14.196 1.00 98.75 70 LEU A CA 1
ATOM 535 C C . LEU A 1 70 ? -14.792 6.119 13.895 1.00 98.75 70 LEU A C 1
ATOM 537 O O . LEU A 1 70 ? -14.965 6.642 12.799 1.00 98.75 70 LEU A O 1
ATOM 541 N N . ALA A 1 71 ? -15.710 6.188 14.863 1.00 98.56 71 ALA A N 1
ATOM 542 C CA . ALA A 1 71 ? -16.973 6.904 14.696 1.00 98.56 71 ALA A CA 1
ATOM 543 C C . ALA A 1 71 ? -16.752 8.392 14.377 1.00 98.56 71 ALA A C 1
ATOM 545 O O . ALA A 1 71 ? -17.395 8.925 13.473 1.00 98.56 71 ALA A O 1
ATOM 546 N N . SER A 1 72 ? -15.812 9.053 15.064 1.00 98.62 72 SER A N 1
ATOM 547 C CA . SER A 1 72 ? -15.488 10.456 14.784 1.00 98.62 72 SER A CA 1
ATOM 548 C C . SER A 1 72 ? -14.862 10.648 13.400 1.00 98.62 72 SER A C 1
ATOM 550 O O . SER A 1 72 ? -15.202 11.615 12.719 1.00 98.62 72 SER A O 1
ATOM 552 N N . ILE A 1 73 ? -14.024 9.709 12.939 1.00 98.75 73 ILE A N 1
ATOM 553 C CA . ILE A 1 73 ? -13.480 9.724 11.572 1.00 98.75 73 ILE A CA 1
ATOM 554 C C . ILE A 1 73 ? -14.597 9.608 10.538 1.00 98.75 73 ILE A C 1
ATOM 556 O O . ILE A 1 73 ? -14.599 10.353 9.559 1.00 98.75 73 ILE A O 1
ATOM 560 N N . LEU A 1 74 ? -15.545 8.689 10.734 1.00 98.56 74 LEU A N 1
ATOM 561 C CA . LEU A 1 74 ? -16.656 8.500 9.801 1.00 98.56 74 LEU A CA 1
ATOM 562 C C . LEU A 1 74 ? -17.493 9.780 9.684 1.00 98.56 74 LEU A C 1
ATOM 564 O O . LEU A 1 74 ? -17.689 10.264 8.576 1.00 98.56 74 LEU A O 1
ATOM 568 N N . ILE A 1 75 ? -17.874 10.390 10.809 1.00 98.44 75 ILE A N 1
ATOM 569 C CA . ILE A 1 75 ? -18.630 11.653 10.819 1.00 98.44 75 ILE A CA 1
ATOM 570 C C . ILE A 1 75 ? -17.837 12.775 10.129 1.00 98.44 75 ILE A C 1
ATOM 572 O O . ILE A 1 75 ? -18.349 13.471 9.259 1.00 98.44 75 ILE A O 1
ATOM 576 N N . ALA A 1 76 ? -16.560 12.945 10.475 1.00 98.50 76 ALA A N 1
ATOM 577 C CA . ALA A 1 76 ? -15.741 14.024 9.922 1.00 98.50 76 ALA A CA 1
ATOM 578 C C . ALA A 1 76 ? -15.347 13.817 8.445 1.00 98.50 76 ALA A C 1
ATOM 580 O O . ALA A 1 76 ? -14.872 14.755 7.805 1.00 98.50 76 ALA A O 1
ATOM 581 N N . SER A 1 77 ? -15.529 12.611 7.897 1.00 98.25 77 SER A N 1
ATOM 582 C CA . SER A 1 77 ? -15.191 12.267 6.510 1.00 98.25 77 SER A CA 1
ATOM 583 C C . SER A 1 77 ? -16.402 12.153 5.579 1.00 98.25 77 SER A C 1
ATOM 585 O O . SER A 1 77 ? -16.235 11.715 4.443 1.00 98.25 77 SER A O 1
ATOM 587 N N . GLU A 1 78 ? -17.601 12.568 6.005 1.00 98.00 78 GLU A N 1
ATOM 588 C CA . GLU A 1 78 ? -18.826 12.535 5.181 1.00 98.00 78 GLU A CA 1
ATOM 589 C C . GLU A 1 78 ? -18.668 13.270 3.839 1.00 98.00 78 GLU A C 1
ATOM 591 O O . GLU A 1 78 ? -19.065 12.754 2.793 1.00 98.00 78 GLU A O 1
ATOM 596 N N . GLU A 1 79 ? -17.996 14.422 3.852 1.00 97.88 79 GLU A N 1
ATOM 597 C CA . GLU A 1 79 ? -17.755 15.249 2.660 1.00 97.88 79 GLU A CA 1
ATOM 598 C C . GLU A 1 79 ? -16.447 14.905 1.924 1.00 97.88 79 GLU A C 1
ATOM 600 O O . GLU A 1 79 ? -16.127 15.500 0.893 1.00 97.88 79 GLU A O 1
ATOM 605 N N . ILE A 1 80 ? -15.674 13.935 2.423 1.00 98.31 80 ILE A N 1
ATOM 606 C CA . ILE A 1 80 ? -14.418 13.517 1.799 1.00 98.31 80 ILE A CA 1
ATOM 607 C C . ILE A 1 80 ? -14.695 12.382 0.810 1.00 98.31 80 ILE A C 1
ATOM 609 O O . ILE A 1 80 ? -15.159 11.299 1.172 1.00 98.31 80 ILE A O 1
ATOM 613 N N . SER A 1 81 ? -14.387 12.626 -0.466 1.00 98.06 81 SER A N 1
ATOM 614 C CA . SER A 1 81 ? -14.610 11.651 -1.540 1.00 98.06 81 SER A CA 1
ATOM 615 C C . SER A 1 81 ? -13.452 10.658 -1.693 1.00 98.06 81 SER A C 1
ATOM 617 O O . SER A 1 81 ? -13.650 9.579 -2.259 1.00 98.06 81 SER A O 1
ATOM 619 N N . THR A 1 82 ? -12.263 11.007 -1.193 1.00 98.62 82 THR A N 1
ATOM 620 C CA . THR A 1 82 ? -11.098 10.120 -1.079 1.00 98.62 82 THR A CA 1
ATOM 621 C C . THR A 1 82 ? -11.446 8.885 -0.249 1.00 98.62 82 THR A C 1
ATOM 623 O O . THR A 1 82 ? -11.945 8.992 0.870 1.00 98.62 82 THR A O 1
ATOM 626 N N . VAL A 1 83 ? -11.138 7.699 -0.774 1.00 98.88 83 VAL A N 1
ATOM 627 C CA . VAL A 1 83 ? -11.273 6.441 -0.032 1.00 98.88 83 VAL A CA 1
ATOM 628 C C . VAL A 1 83 ? -10.146 6.337 0.994 1.00 98.88 83 VAL A C 1
ATOM 630 O O . VAL A 1 83 ? -8.967 6.429 0.643 1.00 98.88 83 VAL A O 1
ATOM 633 N N . GLY A 1 84 ? -10.499 6.116 2.257 1.00 98.81 84 GLY A N 1
ATOM 634 C CA . GLY A 1 84 ? -9.551 5.845 3.332 1.00 98.81 84 GLY A CA 1
ATOM 635 C C . GLY A 1 84 ? -9.426 4.349 3.609 1.00 98.81 84 GLY A C 1
ATOM 636 O O . GLY A 1 84 ? -10.421 3.625 3.629 1.00 98.81 84 GLY A O 1
ATOM 637 N N . ILE A 1 85 ? -8.197 3.885 3.842 1.00 98.94 85 ILE A N 1
ATOM 638 C CA . ILE A 1 85 ? -7.897 2.513 4.267 1.00 98.94 85 ILE A CA 1
ATOM 639 C C . ILE A 1 85 ? -7.052 2.595 5.540 1.00 98.94 85 ILE A C 1
ATOM 641 O O . ILE A 1 85 ? -5.864 2.908 5.464 1.00 98.94 85 ILE A O 1
ATOM 645 N N . LEU A 1 86 ? -7.657 2.347 6.705 1.00 98.38 86 LEU A N 1
ATOM 646 C CA . LEU A 1 86 ? -6.985 2.470 8.008 1.00 98.38 86 LEU A CA 1
ATOM 647 C C . LEU A 1 86 ? -6.906 1.146 8.764 1.00 98.38 86 LEU A C 1
ATOM 649 O O . LEU A 1 86 ? -7.768 0.285 8.617 1.00 98.38 86 LEU A O 1
ATOM 653 N N . GLY A 1 87 ? -5.870 0.987 9.580 1.00 98.75 87 GLY A N 1
ATOM 654 C CA . GLY A 1 87 ? -5.664 -0.179 10.429 1.00 98.75 87 GLY A CA 1
ATOM 655 C C . GLY A 1 87 ? -6.479 -0.104 11.723 1.00 98.75 87 GLY A C 1
ATOM 656 O O . GLY A 1 87 ? -6.520 0.938 12.383 1.00 98.75 87 GLY A O 1
ATOM 657 N N . PHE A 1 88 ? -7.098 -1.220 12.103 1.00 98.69 88 PHE A N 1
ATOM 658 C CA . PHE A 1 88 ? -8.080 -1.304 13.183 1.00 98.69 88 PHE A CA 1
ATOM 659 C C . PHE A 1 88 ? -8.044 -2.672 13.880 1.00 98.69 88 PHE A C 1
ATOM 661 O O . PHE A 1 88 ? -7.925 -3.706 13.217 1.00 98.69 88 PHE A O 1
ATOM 668 N N . ALA A 1 89 ? -8.189 -2.703 15.206 1.00 98.56 89 ALA A N 1
ATOM 669 C CA . ALA A 1 89 ? -8.320 -3.936 15.980 1.00 98.56 89 ALA A CA 1
ATOM 670 C C . ALA A 1 89 ? -9.807 -4.269 16.196 1.00 98.56 89 ALA A C 1
ATOM 672 O O . ALA A 1 89 ? -10.447 -3.765 17.121 1.00 98.56 89 ALA A O 1
ATOM 673 N N . LEU A 1 90 ? -10.360 -5.138 15.348 1.00 98.38 90 LEU A N 1
ATOM 674 C CA . LEU A 1 90 ? -11.774 -5.514 15.377 1.00 98.38 90 LEU A CA 1
ATOM 675 C C . LEU A 1 90 ? -12.027 -6.635 16.389 1.00 98.38 90 LEU A C 1
ATOM 677 O O . LEU A 1 90 ? -11.474 -7.728 16.261 1.00 98.38 90 LEU A O 1
ATOM 681 N N . LEU A 1 91 ? -12.923 -6.397 17.348 1.00 97.38 91 LEU A N 1
ATOM 682 C CA . LEU A 1 91 ? -13.441 -7.435 18.242 1.00 97.38 91 LEU A CA 1
ATOM 683 C C . LEU A 1 91 ? -14.738 -8.009 17.659 1.00 97.38 91 LEU A C 1
ATOM 685 O O . LEU A 1 91 ? -15.773 -7.354 17.711 1.00 97.38 91 LEU A O 1
ATOM 689 N N . GLN A 1 92 ? -14.689 -9.236 17.140 1.00 95.12 92 GLN A N 1
ATOM 690 C CA . GLN A 1 92 ? -15.840 -9.922 16.547 1.00 95.12 92 GLN A CA 1
ATOM 691 C C . GLN A 1 92 ? -16.003 -11.313 17.160 1.00 95.12 92 GLN A C 1
ATOM 693 O O . GLN A 1 92 ? -15.062 -12.102 17.175 1.00 95.12 92 GLN A O 1
ATOM 698 N N . HIS A 1 93 ? -17.204 -11.638 17.652 1.00 93.00 93 HIS A N 1
ATOM 699 C CA . HIS A 1 93 ? -17.506 -12.936 18.280 1.00 93.00 93 HIS A CA 1
ATOM 700 C C . HIS A 1 93 ? -16.469 -13.361 19.344 1.00 93.00 93 HIS A C 1
ATOM 702 O O . HIS A 1 93 ? -16.012 -14.505 19.358 1.00 93.00 93 HIS A O 1
ATOM 708 N N . ASN A 1 94 ? -16.074 -12.432 20.223 1.00 94.56 94 ASN A N 1
ATOM 709 C CA . ASN A 1 94 ? -15.056 -12.634 21.267 1.00 94.56 94 ASN A CA 1
ATOM 710 C C . ASN A 1 94 ? -13.653 -12.994 20.740 1.00 94.56 94 ASN A C 1
ATOM 712 O O . ASN A 1 94 ? -12.845 -13.575 21.462 1.00 94.56 94 ASN A O 1
ATOM 716 N N . ARG A 1 95 ? -13.350 -12.653 19.484 1.00 96.44 95 ARG A N 1
ATOM 717 C CA . ARG A 1 95 ? -12.031 -12.806 18.867 1.00 96.44 95 ARG A CA 1
ATOM 718 C C . ARG A 1 95 ? -11.556 -11.454 18.373 1.00 96.44 95 ARG A C 1
ATOM 720 O O . ARG A 1 95 ? -12.316 -10.722 17.743 1.00 96.44 95 ARG A O 1
ATOM 727 N N . LEU A 1 96 ? -10.303 -11.134 18.662 1.00 98.19 96 LEU A N 1
ATOM 728 C CA . LEU A 1 96 ? -9.679 -9.922 18.161 1.00 98.19 96 LEU A CA 1
ATOM 729 C C . LEU A 1 96 ? -8.994 -10.215 16.825 1.00 98.19 96 LEU A C 1
ATOM 731 O O . LEU A 1 96 ? -8.297 -11.225 16.692 1.00 98.19 96 LEU A O 1
ATOM 735 N N . TYR A 1 97 ? -9.191 -9.335 15.852 1.00 98.75 97 TYR A N 1
ATOM 736 C CA . TYR A 1 97 ? -8.606 -9.403 14.520 1.00 98.75 97 TYR A CA 1
ATOM 737 C C . TYR A 1 97 ? -7.844 -8.115 14.227 1.00 98.75 97 TYR A C 1
ATOM 739 O O . TYR A 1 97 ? -8.323 -7.019 14.512 1.00 98.75 97 TYR A O 1
ATOM 747 N N . ASN A 1 98 ? -6.665 -8.255 13.633 1.00 98.81 98 ASN A N 1
ATOM 748 C CA . ASN A 1 98 ? -5.952 -7.145 13.019 1.00 98.81 98 ASN A CA 1
ATOM 749 C C . ASN A 1 98 ? -6.569 -6.922 11.638 1.00 98.81 98 ASN A C 1
ATOM 751 O O . ASN A 1 98 ? -6.621 -7.857 10.839 1.00 98.81 98 ASN A O 1
ATOM 755 N N . THR A 1 99 ? -7.127 -5.741 11.390 1.00 98.88 99 THR A N 1
ATOM 756 C CA . THR A 1 99 ? -7.962 -5.487 10.214 1.00 98.88 99 THR A CA 1
ATOM 757 C C . THR A 1 99 ? -7.623 -4.172 9.532 1.00 98.88 99 THR A C 1
ATOM 759 O O . THR A 1 99 ? -7.103 -3.246 10.151 1.00 98.88 99 THR A O 1
ATOM 762 N N . ALA A 1 100 ? -7.970 -4.084 8.254 1.00 98.94 100 ALA A N 1
ATOM 763 C CA . ALA A 1 100 ? -8.057 -2.849 7.503 1.00 98.94 100 ALA A CA 1
ATOM 764 C C . ALA A 1 100 ? -9.535 -2.483 7.333 1.00 98.94 100 ALA A C 1
ATOM 766 O O . ALA A 1 100 ? -10.323 -3.295 6.846 1.00 98.94 100 ALA A O 1
ATOM 767 N N . VAL A 1 101 ? -9.907 -1.266 7.720 1.00 98.88 101 VAL A N 1
ATOM 768 C CA . VAL A 1 101 ? -11.231 -0.678 7.502 1.00 98.88 101 VAL A CA 1
ATOM 769 C C . VAL A 1 101 ? -11.149 0.199 6.263 1.00 98.88 101 VAL A C 1
ATOM 771 O O . VAL A 1 101 ? -10.395 1.174 6.235 1.00 98.88 101 VAL A O 1
ATOM 774 N N . ILE A 1 102 ? -11.930 -0.150 5.243 1.00 98.88 102 ILE A N 1
ATOM 775 C CA . ILE A 1 102 ? -12.068 0.630 4.018 1.00 98.88 102 ILE A CA 1
ATOM 776 C C . ILE A 1 102 ? -13.329 1.476 4.160 1.00 98.88 102 ILE A C 1
ATOM 778 O O . ILE A 1 102 ? -14.413 0.935 4.393 1.00 98.88 102 ILE A O 1
ATOM 782 N N . PHE A 1 103 ? -13.207 2.792 4.014 1.00 98.81 103 PHE A N 1
ATOM 783 C CA . PHE A 1 103 ? -14.321 3.723 4.178 1.00 98.81 103 PHE A CA 1
ATOM 784 C C . PHE A 1 103 ? -14.277 4.861 3.157 1.00 98.81 103 PHE A C 1
ATOM 786 O O . PHE A 1 103 ? -13.225 5.205 2.617 1.00 98.81 103 PHE A O 1
ATOM 793 N N . GLN A 1 104 ? -15.441 5.440 2.886 1.00 98.62 104 GLN A N 1
ATOM 794 C CA . GLN A 1 104 ? -15.610 6.563 1.968 1.00 98.62 104 GLN A CA 1
ATOM 795 C C . GLN A 1 104 ? -16.881 7.328 2.345 1.00 98.62 104 GLN A C 1
ATOM 797 O O . GLN A 1 104 ? -17.895 6.693 2.642 1.00 98.62 104 GLN A O 1
ATOM 802 N N . LYS A 1 105 ? -16.847 8.670 2.323 1.00 98.00 105 LYS A N 1
ATOM 803 C CA . LYS A 1 105 ? -18.010 9.527 2.629 1.00 98.00 105 LYS A CA 1
ATOM 804 C C . LYS A 1 105 ? -18.750 9.108 3.907 1.00 98.00 105 LYS A C 1
ATOM 806 O O . LYS A 1 105 ? -19.961 8.890 3.903 1.00 98.00 105 LYS A O 1
ATOM 811 N N . GLY A 1 106 ? -17.989 8.889 4.977 1.00 97.25 106 GLY A N 1
ATOM 812 C CA . GLY A 1 106 ? -18.503 8.476 6.286 1.00 97.25 106 GLY A CA 1
ATOM 813 C C . GLY A 1 106 ? -19.118 7.074 6.381 1.00 97.25 106 GLY A C 1
ATOM 814 O O . GLY A 1 106 ? -19.666 6.719 7.423 1.00 97.25 106 GLY A O 1
ATOM 815 N N . LYS A 1 107 ? -19.016 6.237 5.341 1.00 98.25 107 LYS A N 1
ATOM 816 C CA . LYS A 1 107 ? -19.528 4.856 5.345 1.00 98.25 107 LYS A CA 1
ATOM 817 C C . LYS A 1 107 ? -18.401 3.840 5.296 1.00 98.25 107 LYS A C 1
ATOM 819 O O . LYS A 1 107 ? -17.446 4.008 4.538 1.00 98.25 107 LYS A O 1
ATOM 824 N N . ILE A 1 108 ? -18.539 2.757 6.059 1.00 98.69 108 ILE A N 1
ATOM 825 C CA . ILE A 1 108 ? -17.610 1.627 5.976 1.00 98.69 108 ILE A CA 1
ATOM 826 C C . ILE A 1 108 ? -18.038 0.745 4.803 1.00 98.69 108 ILE A C 1
AT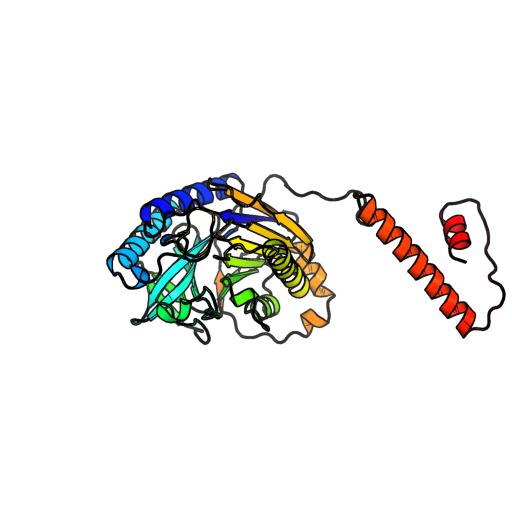OM 828 O O . ILE A 1 108 ? -19.152 0.229 4.764 1.00 98.69 108 ILE A O 1
ATOM 832 N N . LEU A 1 109 ? -17.131 0.562 3.850 1.00 98.69 109 LEU A N 1
ATOM 833 C CA . LEU A 1 109 ? -17.349 -0.231 2.644 1.00 98.69 109 LEU A CA 1
ATOM 834 C C . LEU A 1 109 ? -17.037 -1.712 2.881 1.00 98.69 109 LEU A C 1
ATOM 836 O O . LEU A 1 109 ? -17.695 -2.592 2.331 1.00 98.69 109 LEU A O 1
ATOM 840 N N . GLY A 1 110 ? -16.035 -1.999 3.708 1.00 98.75 110 GLY A N 1
ATOM 841 C CA . GLY A 1 110 ? -15.644 -3.360 4.045 1.00 98.75 110 GLY A CA 1
ATOM 842 C C . GLY A 1 110 ? -14.508 -3.398 5.054 1.00 98.75 110 GLY A C 1
ATOM 843 O O . GLY A 1 110 ? -13.806 -2.406 5.260 1.00 98.75 110 GLY A O 1
ATOM 844 N N . ILE A 1 111 ? -14.339 -4.555 5.689 1.00 98.88 111 ILE A N 1
ATOM 845 C CA . ILE A 1 111 ? -13.286 -4.800 6.672 1.00 98.88 111 ILE A CA 1
ATOM 846 C C . ILE A 1 111 ? -12.527 -6.065 6.279 1.00 98.88 111 ILE A C 1
ATOM 848 O O . ILE A 1 111 ? -13.111 -7.145 6.163 1.00 98.88 111 ILE A O 1
ATOM 852 N N . VAL A 1 112 ? -11.218 -5.931 6.083 1.00 98.88 112 VAL A N 1
ATOM 853 C CA . VAL A 1 112 ? -10.342 -7.023 5.644 1.00 98.88 112 VAL A CA 1
ATOM 854 C C . VAL A 1 112 ? -9.436 -7.441 6.803 1.00 98.88 112 VAL A C 1
ATOM 856 O O . VAL A 1 112 ? -8.632 -6.624 7.250 1.00 98.88 112 VAL A O 1
ATOM 859 N N . PRO A 1 113 ? -9.544 -8.673 7.333 1.00 98.81 113 PRO A N 1
ATOM 860 C CA . PRO A 1 113 ? -8.644 -9.159 8.370 1.00 98.81 113 PRO A CA 1
ATOM 861 C C . PRO A 1 113 ? -7.300 -9.624 7.796 1.00 98.81 113 PRO A C 1
ATOM 863 O O . PRO A 1 113 ? -7.241 -10.217 6.720 1.00 98.81 113 PRO A O 1
ATOM 866 N N . LYS A 1 114 ? -6.225 -9.416 8.561 1.00 98.81 114 LYS A N 1
ATOM 867 C CA . LYS A 1 114 ? -4.874 -9.902 8.262 1.00 98.81 114 LYS A CA 1
ATOM 868 C C . LYS A 1 114 ? -4.880 -11.423 8.173 1.00 98.81 114 LYS A C 1
ATOM 870 O O . LYS A 1 114 ? -5.376 -12.102 9.078 1.00 98.81 114 LYS A O 1
ATOM 875 N N . SER A 1 115 ? -4.325 -11.973 7.098 1.00 98.31 115 SER A N 1
ATOM 876 C CA . SER A 1 115 ? -4.345 -13.423 6.886 1.00 98.31 115 SER A CA 1
ATOM 877 C C . SER A 1 115 ? -3.253 -14.103 7.705 1.00 98.31 115 SER A C 1
ATOM 879 O O . SER A 1 115 ? -3.521 -15.037 8.466 1.00 98.31 115 SER A O 1
ATOM 881 N N . TYR A 1 116 ? -2.025 -13.608 7.619 1.00 98.25 116 TYR A N 1
ATOM 882 C CA . TYR A 1 116 ? -0.864 -14.235 8.229 1.00 98.25 116 TYR A CA 1
ATOM 883 C C . TYR A 1 116 ? -0.350 -13.419 9.409 1.00 98.25 116 TYR A C 1
ATOM 885 O O . TYR A 1 116 ? 0.171 -12.322 9.256 1.00 98.25 116 TYR A O 1
ATOM 893 N N . LEU A 1 117 ? -0.477 -13.986 10.610 1.00 97.94 117 LEU A N 1
ATOM 894 C CA . LEU A 1 117 ? 0.022 -13.375 11.840 1.00 97.94 117 LEU A CA 1
ATOM 895 C C . LEU A 1 117 ? 1.437 -13.887 12.149 1.00 97.94 117 LEU A C 1
ATOM 897 O O . LEU A 1 117 ? 1.590 -15.087 12.436 1.00 97.94 117 LEU A O 1
ATOM 901 N N . PRO A 1 118 ? 2.473 -13.032 12.114 1.00 95.69 118 PRO A N 1
ATOM 902 C CA . PRO A 1 118 ? 3.813 -13.429 12.508 1.00 95.69 118 PRO A CA 1
ATOM 903 C C . PRO A 1 118 ? 3.855 -13.740 14.011 1.00 95.69 118 PRO A C 1
ATOM 905 O O . PRO A 1 118 ? 3.347 -13.001 14.852 1.00 95.69 118 PRO A O 1
ATOM 908 N N . ASN A 1 119 ? 4.476 -14.868 14.351 1.00 93.56 119 ASN A N 1
ATOM 909 C CA . ASN A 1 119 ? 4.742 -15.279 15.731 1.00 93.56 119 ASN A CA 1
ATOM 910 C C . ASN A 1 119 ? 6.159 -15.856 15.817 1.00 93.56 119 ASN A C 1
ATOM 912 O O . ASN A 1 119 ? 6.352 -17.058 16.018 1.00 93.56 119 ASN A O 1
ATOM 916 N N . LYS A 1 120 ? 7.134 -15.003 15.498 1.00 90.44 120 LYS A N 1
ATOM 917 C CA . LYS A 1 120 ? 8.554 -15.330 15.343 1.00 90.44 120 LYS A CA 1
ATOM 918 C C . LYS A 1 120 ? 9.391 -14.109 15.719 1.00 90.44 120 LYS A C 1
ATOM 920 O O . LYS A 1 120 ? 9.015 -12.991 15.377 1.00 90.44 120 LYS A O 1
ATOM 925 N N . LYS A 1 121 ? 10.568 -14.343 16.308 1.00 92.69 121 LYS A N 1
ATOM 926 C CA . LYS A 1 121 ? 11.525 -13.288 16.684 1.00 92.69 121 LYS A CA 1
ATOM 927 C C . LYS A 1 121 ? 10.851 -12.196 17.541 1.00 92.69 121 LYS A C 1
ATOM 929 O O . LYS A 1 121 ? 10.309 -12.523 18.586 1.00 92.69 121 LYS A O 1
ATOM 934 N N . GLU A 1 122 ? 10.878 -10.937 17.107 1.00 91.88 122 GLU A N 1
ATOM 935 C CA . GLU A 1 122 ? 10.266 -9.782 17.774 1.00 91.88 122 GLU A CA 1
ATOM 936 C C . GLU A 1 122 ? 8.727 -9.728 17.673 1.00 91.88 122 GLU A C 1
ATOM 938 O O . GLU A 1 122 ? 8.096 -8.904 18.331 1.00 91.88 122 GLU A O 1
ATOM 943 N N . PHE A 1 123 ? 8.111 -10.586 16.853 1.00 94.25 123 PHE A N 1
ATOM 944 C CA . PHE A 1 123 ? 6.678 -10.554 16.564 1.00 94.25 123 PHE A CA 1
ATOM 945 C C . PHE A 1 123 ? 5.907 -11.610 17.358 1.00 94.25 123 PHE A C 1
ATOM 947 O O . PHE A 1 123 ? 6.201 -12.804 17.255 1.00 94.25 123 PHE A O 1
ATOM 954 N N . TYR A 1 124 ? 4.869 -11.173 18.077 1.00 94.19 124 TYR A N 1
ATOM 955 C CA . TYR A 1 124 ? 4.028 -12.008 18.947 1.00 94.19 124 TYR A CA 1
ATOM 956 C C . TYR A 1 124 ? 2.525 -11.872 18.640 1.00 94.19 124 TYR A C 1
ATOM 958 O O . TYR A 1 124 ? 1.699 -12.085 19.522 1.00 94.19 124 TYR A O 1
ATOM 966 N N . GLU A 1 125 ? 2.139 -11.525 17.405 1.00 96.62 125 GLU A N 1
ATOM 967 C CA . GLU A 1 125 ? 0.754 -11.131 17.076 1.00 96.62 125 GLU A CA 1
ATOM 968 C C . GLU A 1 125 ? -0.293 -12.201 17.396 1.00 96.62 125 GLU A C 1
ATOM 970 O O . GLU A 1 125 ? -1.419 -11.869 17.759 1.00 96.62 125 GLU A O 1
ATOM 975 N N . LYS A 1 126 ? 0.065 -13.490 17.314 1.00 97.12 126 LYS A N 1
ATOM 976 C CA . LYS A 1 126 ? -0.852 -14.595 17.649 1.00 97.12 126 LYS A CA 1
ATOM 977 C C . LYS A 1 126 ? -1.251 -14.632 19.127 1.00 97.12 126 LYS A C 1
ATOM 979 O O . LYS A 1 126 ? -2.183 -15.352 19.472 1.00 97.12 126 LYS A O 1
ATOM 984 N N . ARG A 1 127 ? -0.555 -13.896 20.001 1.00 97.00 127 ARG A N 1
ATOM 985 C CA . ARG A 1 127 ? -0.942 -13.739 21.408 1.00 97.00 127 ARG A CA 1
ATOM 986 C C . ARG A 1 127 ? -2.218 -12.909 21.543 1.00 97.00 127 ARG A C 1
ATOM 988 O O . ARG A 1 127 ? -3.044 -13.241 22.387 1.00 97.00 127 ARG A O 1
ATOM 995 N N . GLN A 1 128 ? -2.375 -11.854 20.740 1.00 97.44 128 GLN A N 1
ATOM 996 C CA . GLN A 1 128 ? -3.525 -10.946 20.824 1.00 97.44 128 GLN A CA 1
ATOM 997 C C . GLN A 1 128 ? -4.561 -11.188 19.720 1.00 97.44 128 GLN A C 1
ATOM 999 O O . GLN A 1 128 ? -5.757 -11.079 19.979 1.00 97.44 128 GLN A O 1
ATOM 1004 N N . PHE A 1 129 ? -4.128 -11.526 18.503 1.00 98.50 129 PHE A N 1
ATOM 1005 C CA . PHE A 1 129 ? -4.974 -11.549 17.311 1.00 98.50 129 PHE A CA 1
ATOM 1006 C C . PHE A 1 129 ? -5.201 -12.953 16.746 1.00 98.50 129 PHE A C 1
ATOM 1008 O O . PHE A 1 129 ? -4.394 -13.870 16.904 1.00 98.50 129 PHE A O 1
ATOM 1015 N N . ASN A 1 130 ? -6.308 -13.095 16.018 1.00 98.44 130 ASN A N 1
ATOM 1016 C CA . ASN A 1 130 ? -6.684 -14.289 15.273 1.00 98.44 130 ASN A CA 1
ATOM 1017 C C . ASN A 1 130 ? -6.497 -14.066 13.770 1.00 98.44 130 ASN A C 1
ATOM 1019 O O . ASN A 1 130 ? -6.686 -12.961 13.263 1.00 98.44 130 ASN A O 1
ATOM 1023 N N . SER A 1 131 ? -6.123 -15.129 13.058 1.00 98.31 131 SER A N 1
ATOM 1024 C CA . SER A 1 131 ? -5.952 -15.092 11.604 1.00 98.31 131 SER A CA 1
ATOM 1025 C C . SER A 1 131 ? -7.294 -14.879 10.899 1.00 98.31 131 SER A C 1
ATOM 1027 O O . SER A 1 131 ? -8.308 -15.464 11.286 1.00 98.31 131 SER A O 1
ATOM 1029 N N . GLY A 1 132 ? -7.277 -14.070 9.840 1.00 98.06 132 GLY A N 1
ATOM 1030 C CA . GLY A 1 132 ? -8.397 -13.868 8.924 1.00 98.06 132 GLY A CA 1
ATOM 1031 C C . GLY A 1 132 ? -8.588 -14.974 7.882 1.00 98.06 132 GLY A C 1
ATOM 1032 O O . GLY A 1 132 ? -9.559 -14.934 7.127 1.00 98.06 132 GLY A O 1
ATOM 1033 N N . ILE A 1 133 ? -7.684 -15.958 7.812 1.00 96.94 133 ILE A N 1
ATOM 1034 C CA . ILE A 1 133 ? -7.747 -17.035 6.815 1.00 96.94 133 ILE A CA 1
ATOM 1035 C C . ILE A 1 133 ? -9.077 -17.789 6.931 1.00 96.94 133 ILE A C 1
ATOM 1037 O O . ILE A 1 133 ? -9.496 -18.189 8.015 1.00 96.94 133 ILE A O 1
ATOM 1041 N N . GLY A 1 134 ? -9.732 -17.997 5.786 1.00 95.12 134 GLY A N 1
ATOM 1042 C CA . GLY A 1 134 ? -11.010 -18.706 5.691 1.00 95.12 134 GLY A CA 1
ATOM 1043 C C . GLY A 1 134 ? -12.242 -17.864 6.039 1.00 95.12 134 GLY A C 1
ATOM 1044 O O . GLY A 1 134 ? -13.361 -18.353 5.901 1.00 95.12 134 GLY A O 1
ATOM 1045 N N . ILE A 1 135 ? -12.078 -16.602 6.449 1.00 97.56 135 ILE A N 1
ATOM 1046 C CA . ILE A 1 135 ? -13.205 -15.683 6.633 1.00 97.56 135 ILE A CA 1
ATOM 1047 C C . ILE A 1 135 ? -13.625 -15.160 5.261 1.00 97.56 135 ILE A C 1
ATOM 1049 O O . ILE A 1 135 ? -13.020 -14.238 4.717 1.00 97.56 135 ILE A O 1
ATOM 1053 N N . GLN A 1 136 ? -14.669 -15.769 4.710 1.00 96.94 136 GLN A N 1
ATOM 1054 C CA . GLN A 1 136 ? -15.243 -15.429 3.412 1.00 96.94 136 GLN A CA 1
ATOM 1055 C C . GLN A 1 136 ? -16.763 -15.373 3.510 1.00 96.94 136 GLN A C 1
ATOM 1057 O O . GLN A 1 136 ? -17.355 -16.053 4.349 1.00 96.94 136 GLN A O 1
ATOM 1062 N N . ASN A 1 137 ? -17.401 -14.575 2.652 1.00 96.88 137 ASN A N 1
ATOM 1063 C CA . ASN A 1 137 ? -18.858 -14.426 2.611 1.00 96.88 137 ASN A CA 1
ATOM 1064 C C . ASN A 1 137 ? -19.509 -14.071 3.972 1.00 96.88 137 ASN A C 1
ATOM 1066 O O . ASN A 1 137 ? -20.623 -14.497 4.274 1.00 96.88 137 ASN A O 1
ATOM 1070 N N . GLN A 1 138 ? -18.814 -13.296 4.813 1.00 97.56 138 GLN A N 1
ATOM 1071 C CA . GLN A 1 138 ? -19.324 -12.840 6.111 1.00 97.56 138 GLN A CA 1
ATOM 1072 C C . GLN A 1 138 ? -19.614 -11.338 6.123 1.00 97.56 138 GLN A C 1
ATOM 1074 O O . GLN A 1 138 ? -19.102 -10.564 5.310 1.00 97.56 138 GLN A O 1
ATOM 1079 N N . SER A 1 139 ? -20.449 -10.919 7.066 1.00 97.56 139 SER A N 1
ATOM 1080 C CA . SER A 1 139 ? -20.722 -9.516 7.366 1.00 97.56 139 SER A CA 1
ATOM 1081 C C . SER A 1 139 ? -20.781 -9.311 8.872 1.00 97.56 139 SER A C 1
ATOM 1083 O O . SER A 1 139 ? -21.144 -10.242 9.591 1.00 97.56 139 SER A O 1
ATOM 1085 N N . ILE A 1 140 ? -20.492 -8.099 9.328 1.00 96.88 140 ILE A N 1
ATOM 1086 C CA . ILE A 1 140 ? -20.640 -7.696 10.726 1.00 96.88 140 ILE A CA 1
ATOM 1087 C C . ILE A 1 140 ? -21.618 -6.529 10.838 1.00 96.88 140 ILE A C 1
ATOM 1089 O O . ILE A 1 140 ? -21.699 -5.704 9.929 1.00 96.88 140 ILE A O 1
ATOM 1093 N N . ASP A 1 141 ? -22.329 -6.455 11.958 1.00 96.06 141 ASP A N 1
ATOM 1094 C CA . ASP A 1 141 ? -23.170 -5.311 12.292 1.00 96.06 141 ASP A CA 1
ATOM 1095 C C . ASP A 1 141 ? -22.362 -4.353 13.171 1.00 96.06 141 ASP A C 1
ATOM 1097 O O . ASP A 1 141 ? -22.031 -4.665 14.315 1.00 96.06 141 ASP A O 1
ATOM 1101 N N . LEU A 1 142 ? -22.004 -3.193 12.622 1.00 93.94 142 LEU A N 1
ATOM 1102 C CA . LEU A 1 142 ? -21.219 -2.176 13.318 1.00 93.94 142 LEU A CA 1
ATOM 1103 C C . LEU A 1 142 ? -21.679 -0.780 12.880 1.00 93.94 142 LEU A C 1
ATOM 1105 O O . LEU A 1 142 ? -21.955 -0.559 11.706 1.00 93.94 142 LEU A O 1
ATOM 1109 N N . PHE A 1 143 ? -21.801 0.165 13.819 1.00 93.56 143 PHE A N 1
ATOM 1110 C CA . PHE A 1 143 ? -22.317 1.525 13.563 1.00 93.56 143 PHE A CA 1
ATOM 1111 C C . PHE A 1 143 ? -23.655 1.552 12.798 1.00 93.56 143 PHE A C 1
ATOM 1113 O O . PHE A 1 143 ? -23.841 2.360 11.889 1.00 93.56 143 PHE A O 1
ATOM 1120 N N . ASN A 1 144 ? -24.582 0.649 13.144 1.00 92.56 144 ASN A N 1
ATOM 1121 C CA . ASN A 1 144 ? -25.873 0.466 12.463 1.00 92.56 144 ASN A CA 1
ATOM 1122 C C . ASN A 1 144 ? -25.755 0.162 10.954 1.00 92.56 144 ASN A C 1
ATOM 1124 O O . ASN A 1 144 ? -26.686 0.409 10.189 1.00 92.56 144 ASN A O 1
ATOM 1128 N N . GLN A 1 145 ? -24.613 -0.375 10.520 1.00 94.06 145 GLN A N 1
ATOM 1129 C CA . GLN A 1 145 ? -24.341 -0.786 9.148 1.00 94.06 145 GLN A CA 1
ATOM 1130 C C . GLN A 1 145 ? -24.030 -2.281 9.121 1.00 94.06 145 GLN A C 1
ATOM 1132 O O . GLN A 1 145 ? -23.278 -2.785 9.955 1.00 94.06 145 GLN A O 1
ATOM 1137 N N . LYS A 1 146 ? -24.570 -2.979 8.120 1.00 96.88 146 LYS A N 1
ATOM 1138 C CA . LYS A 1 146 ? -24.172 -4.350 7.803 1.00 96.88 146 LYS A CA 1
ATOM 1139 C C . LYS A 1 146 ? -22.984 -4.305 6.849 1.00 96.88 146 LYS A C 1
ATOM 1141 O O . LYS A 1 146 ? -23.147 -4.030 5.662 1.00 96.88 146 LYS A O 1
ATOM 1146 N N . ILE A 1 147 ? -21.792 -4.554 7.374 1.00 98.31 147 ILE A N 1
ATOM 1147 C CA . ILE A 1 147 ? -20.519 -4.322 6.690 1.00 98.31 147 ILE A CA 1
ATOM 1148 C C . ILE A 1 147 ? -19.920 -5.652 6.216 1.00 98.31 147 ILE A C 1
ATOM 1150 O O . ILE A 1 147 ? -19.805 -6.578 7.022 1.00 98.31 147 ILE A O 1
ATOM 1154 N N . PRO A 1 148 ? -19.503 -5.782 4.944 1.00 98.56 148 PRO A N 1
ATOM 1155 C CA . PRO A 1 148 ? -18.753 -6.941 4.466 1.00 98.56 148 PRO A CA 1
ATOM 1156 C C . PRO A 1 148 ? -17.458 -7.155 5.261 1.00 98.56 148 PRO A C 1
ATOM 1158 O O . PRO A 1 148 ? -16.659 -6.235 5.422 1.00 98.56 148 PRO A O 1
ATOM 1161 N N . PHE A 1 149 ? -17.231 -8.383 5.721 1.00 98.69 149 PHE A N 1
ATOM 1162 C CA . PHE A 1 149 ? -16.044 -8.778 6.478 1.00 98.69 149 PHE A CA 1
ATOM 1163 C C . PHE A 1 149 ? -15.431 -10.039 5.866 1.00 98.69 149 PHE A C 1
ATOM 1165 O O . PHE A 1 149 ? -16.143 -11.026 5.657 1.00 98.69 149 PHE A O 1
ATOM 1172 N N . GLY A 1 150 ? -14.140 -10.006 5.535 1.00 98.44 150 GLY A N 1
ATOM 1173 C CA . GLY A 1 150 ? -13.433 -11.173 5.002 1.00 98.44 150 GLY A CA 1
ATOM 1174 C C . GLY A 1 150 ? -12.238 -10.852 4.110 1.00 98.44 150 GLY A C 1
ATOM 1175 O O . GLY A 1 150 ? -11.969 -9.695 3.794 1.00 98.44 150 GLY A O 1
ATOM 1176 N N . THR A 1 151 ? -11.513 -11.899 3.719 1.00 98.19 151 THR A N 1
ATOM 1177 C CA . THR A 1 151 ? -10.332 -11.828 2.834 1.00 98.19 151 THR A CA 1
ATOM 1178 C C . THR A 1 151 ? -10.685 -11.936 1.347 1.00 98.19 151 THR A C 1
ATOM 1180 O O . THR A 1 151 ? -9.812 -11.877 0.487 1.00 98.19 151 THR A O 1
ATOM 1183 N N . ASP A 1 152 ? -11.973 -12.074 1.038 1.00 98.19 152 ASP A N 1
ATOM 1184 C CA . ASP A 1 152 ? -12.571 -12.214 -0.290 1.00 98.19 152 ASP A CA 1
ATOM 1185 C C . ASP A 1 152 ? -13.219 -10.905 -0.777 1.00 98.19 152 ASP A C 1
ATOM 1187 O O . ASP A 1 152 ? -14.216 -10.938 -1.495 1.00 98.19 152 ASP A O 1
ATOM 1191 N N . LEU A 1 153 ? -12.697 -9.745 -0.366 1.00 98.81 153 LEU A N 1
ATOM 1192 C CA . LEU A 1 153 ? -13.228 -8.433 -0.745 1.00 98.81 153 LEU A CA 1
ATOM 1193 C C . LEU A 1 153 ? -12.349 -7.758 -1.805 1.00 98.81 153 LEU A C 1
ATOM 1195 O O . LEU A 1 153 ? -11.141 -7.618 -1.622 1.00 98.81 153 LEU A O 1
ATOM 1199 N N . LEU A 1 154 ? -12.979 -7.293 -2.884 1.00 98.81 154 LEU A N 1
ATOM 1200 C CA . LEU A 1 154 ? -12.408 -6.332 -3.829 1.00 98.81 154 LEU A CA 1
ATOM 1201 C C . LEU A 1 154 ? -13.285 -5.085 -3.886 1.00 98.81 154 LEU A C 1
ATOM 1203 O O . LEU A 1 154 ? -14.502 -5.161 -3.730 1.00 98.81 154 LEU A O 1
ATOM 1207 N N . PHE A 1 155 ? -12.676 -3.940 -4.163 1.00 98.81 155 PHE A N 1
ATOM 1208 C CA . PHE A 1 155 ? -13.354 -2.649 -4.179 1.00 98.81 155 PHE A CA 1
ATOM 1209 C C . PHE A 1 155 ? -13.263 -2.035 -5.572 1.00 98.81 155 PHE A C 1
ATOM 1211 O O . PHE A 1 155 ? -12.171 -1.817 -6.100 1.00 98.81 155 PHE A O 1
ATOM 1218 N N . LYS A 1 156 ? -14.421 -1.797 -6.187 1.00 98.25 156 LYS A N 1
ATOM 1219 C CA . LYS A 1 156 ? -14.558 -1.487 -7.610 1.00 98.25 156 LYS A CA 1
ATOM 1220 C C . LYS A 1 156 ? -15.138 -0.092 -7.817 1.00 98.25 156 LYS A C 1
ATOM 1222 O O . LYS A 1 156 ? -16.222 0.205 -7.316 1.00 98.25 156 LYS A O 1
ATOM 1227 N N . SER A 1 157 ? -14.455 0.747 -8.594 1.00 96.44 157 SER A N 1
ATOM 1228 C CA . SER A 1 157 ? -15.034 2.009 -9.064 1.00 96.44 157 SER A CA 1
ATOM 1229 C C . SER A 1 157 ? -15.954 1.786 -10.269 1.00 96.44 157 SER A C 1
ATOM 1231 O O . SER A 1 157 ? -15.980 0.714 -10.871 1.00 96.44 157 SER A O 1
ATOM 1233 N N . LYS A 1 158 ? -16.726 2.811 -10.648 1.00 90.56 158 LYS A N 1
ATOM 1234 C CA . LYS A 1 158 ? -17.499 2.787 -11.905 1.00 90.56 158 LYS A CA 1
ATOM 1235 C C . LYS A 1 158 ? -16.609 2.780 -13.156 1.00 90.56 158 LYS A C 1
ATOM 1237 O O . LYS A 1 158 ? -17.095 2.424 -14.225 1.00 90.56 158 LYS A O 1
ATOM 1242 N N . ASP A 1 159 ? -15.345 3.164 -13.000 1.00 89.00 159 ASP A N 1
ATOM 1243 C CA . ASP A 1 159 ? -14.354 3.263 -14.065 1.00 89.00 159 ASP A CA 1
ATOM 1244 C C . ASP A 1 159 ? -13.430 2.027 -14.053 1.00 89.00 159 ASP A C 1
ATOM 1246 O O . ASP A 1 159 ? -13.890 0.890 -13.948 1.00 89.00 159 ASP A O 1
ATOM 1250 N N . GLU A 1 160 ? -12.114 2.235 -14.165 1.00 91.81 160 GLU A N 1
ATOM 1251 C CA . GLU A 1 160 ? -11.125 1.168 -14.324 1.00 91.81 160 GLU A CA 1
ATOM 1252 C C . GLU A 1 160 ? -10.522 0.663 -13.005 1.00 91.81 160 GLU A C 1
ATOM 1254 O O . GLU A 1 160 ? -9.818 -0.341 -13.027 1.00 91.81 160 GLU A O 1
ATOM 1259 N N . ILE A 1 161 ? -10.758 1.318 -11.860 1.00 97.19 161 ILE A N 1
ATOM 1260 C CA . ILE A 1 161 ? -10.140 0.911 -10.587 1.00 97.19 161 ILE A CA 1
ATOM 1261 C C . ILE A 1 161 ? -10.822 -0.342 -10.035 1.00 97.19 161 ILE A C 1
ATOM 1263 O O . ILE A 1 161 ? -12.027 -0.356 -9.772 1.00 97.19 161 ILE A O 1
ATOM 1267 N N . LEU A 1 162 ? -10.004 -1.353 -9.749 1.00 98.56 162 LEU A N 1
ATOM 1268 C CA . LEU A 1 162 ? -10.357 -2.496 -8.919 1.00 98.56 162 LEU A CA 1
ATOM 1269 C C . LEU A 1 162 ? -9.202 -2.749 -7.957 1.00 98.56 162 LEU A C 1
ATOM 1271 O O . LEU A 1 162 ? -8.097 -3.066 -8.400 1.00 98.56 162 LEU A O 1
ATOM 1275 N N . PHE A 1 163 ? -9.434 -2.599 -6.654 1.00 98.88 163 PHE A N 1
ATOM 1276 C CA . PHE A 1 163 ? -8.368 -2.744 -5.670 1.00 98.88 163 PHE A CA 1
ATOM 1277 C C . PHE A 1 163 ? -8.628 -3.818 -4.620 1.00 98.88 163 PHE A C 1
ATOM 1279 O O . PHE A 1 163 ? -9.770 -4.092 -4.248 1.00 98.88 163 PHE A O 1
ATOM 1286 N N . GLY A 1 164 ? -7.531 -4.407 -4.147 1.00 98.81 164 GLY A N 1
ATOM 1287 C CA . GLY A 1 164 ? -7.476 -5.299 -2.995 1.00 98.81 164 GLY A CA 1
ATOM 1288 C C . GLY A 1 164 ? -6.650 -4.695 -1.859 1.00 98.81 164 GLY A C 1
ATOM 1289 O O . GLY A 1 164 ? -5.885 -3.747 -2.061 1.00 98.81 164 GLY A O 1
ATOM 1290 N N . VAL A 1 165 ? -6.815 -5.243 -0.657 1.00 98.88 165 VAL A N 1
ATOM 1291 C CA . VAL A 1 165 ? -6.104 -4.806 0.549 1.00 98.88 165 VAL A CA 1
ATOM 1292 C C . VAL A 1 165 ? -5.523 -6.024 1.251 1.00 98.88 165 VAL A C 1
ATOM 1294 O O . VAL A 1 165 ? -6.237 -6.995 1.479 1.00 98.88 165 VAL A O 1
ATOM 1297 N N . GLU A 1 166 ? -4.250 -5.961 1.620 1.00 98.69 166 GLU A N 1
ATOM 1298 C CA . GLU A 1 166 ? -3.601 -6.951 2.483 1.00 98.69 166 GLU A CA 1
ATOM 1299 C C . GLU A 1 166 ? -2.795 -6.255 3.586 1.00 98.69 166 GLU A C 1
ATOM 1301 O O . GLU A 1 166 ? -2.624 -5.034 3.560 1.00 98.69 166 GLU A O 1
ATOM 1306 N N . ILE A 1 167 ? -2.343 -6.994 4.602 1.00 98.88 167 ILE A N 1
ATOM 1307 C CA . ILE A 1 167 ? -1.744 -6.382 5.795 1.00 98.88 167 ILE A CA 1
ATOM 1308 C C . ILE A 1 167 ? -0.384 -7.009 6.087 1.00 98.88 167 ILE A C 1
ATOM 1310 O O . ILE A 1 167 ? -0.283 -8.189 6.425 1.00 98.88 167 ILE A O 1
ATOM 1314 N N . CYS A 1 168 ? 0.663 -6.184 6.020 1.00 98.19 168 CYS A N 1
ATOM 1315 C CA . CYS A 1 168 ? 2.008 -6.488 6.497 1.00 98.19 168 CYS A CA 1
ATOM 1316 C C . CYS A 1 168 ? 2.486 -7.866 6.026 1.00 98.19 168 CYS A C 1
ATOM 1318 O O . CYS A 1 168 ? 2.542 -8.076 4.814 1.00 98.19 168 CYS A O 1
ATOM 1320 N N . GLU A 1 169 ? 2.778 -8.783 6.961 1.00 98.06 169 GLU A N 1
ATOM 1321 C CA . GLU A 1 169 ? 3.279 -10.156 6.756 1.00 98.06 169 GLU A CA 1
ATOM 1322 C C . GLU A 1 169 ? 2.562 -10.941 5.642 1.00 98.06 169 GLU A C 1
ATOM 1324 O O . GLU A 1 169 ? 3.177 -11.830 5.060 1.00 98.06 169 GLU A O 1
ATOM 1329 N N . ASP A 1 170 ? 1.325 -10.587 5.276 1.00 98.44 170 ASP A N 1
ATOM 1330 C CA . ASP A 1 170 ? 0.642 -11.113 4.089 1.00 98.44 170 ASP A CA 1
ATOM 1331 C C . ASP A 1 170 ? 1.535 -11.076 2.826 1.00 98.44 170 ASP A C 1
ATOM 1333 O O . ASP A 1 170 ? 1.684 -12.100 2.151 1.00 98.44 170 ASP A O 1
ATOM 1337 N N . LEU A 1 171 ? 2.235 -9.958 2.577 1.00 98.25 171 LEU A N 1
ATOM 1338 C CA . LEU A 1 171 ? 3.184 -9.792 1.460 1.00 98.25 171 LEU A CA 1
ATOM 1339 C C . LEU A 1 171 ? 4.442 -10.673 1.591 1.00 98.25 171 LEU A C 1
ATOM 1341 O O . LEU A 1 171 ? 5.063 -11.025 0.592 1.00 98.25 171 LEU A O 1
ATOM 1345 N N . TRP A 1 172 ? 4.842 -11.035 2.812 1.00 95.56 172 TRP A N 1
ATOM 1346 C CA . TRP A 1 172 ? 6.066 -11.803 3.082 1.00 95.56 172 TRP A CA 1
ATOM 1347 C C . TRP A 1 172 ? 5.874 -13.306 2.891 1.00 95.56 172 TRP A C 1
ATOM 1349 O O . TRP A 1 172 ? 6.837 -14.076 2.960 1.00 95.56 172 TRP A O 1
ATOM 1359 N N . THR A 1 173 ? 4.636 -13.746 2.686 1.00 95.69 173 THR A N 1
ATOM 1360 C CA . THR A 1 173 ? 4.336 -15.160 2.505 1.00 95.69 173 THR A CA 1
ATOM 1361 C C . THR A 1 173 ? 4.730 -15.657 1.117 1.00 95.69 173 THR A C 1
ATOM 1363 O O . THR A 1 173 ? 4.897 -14.897 0.169 1.00 95.69 173 THR A O 1
ATOM 1366 N N . ILE A 1 174 ? 4.871 -16.979 0.980 1.00 95.75 174 ILE A N 1
ATOM 1367 C CA . ILE A 1 174 ? 5.181 -17.618 -0.311 1.00 95.75 174 ILE A CA 1
ATOM 1368 C C . ILE A 1 174 ? 4.062 -17.354 -1.330 1.00 95.75 174 ILE A C 1
ATOM 1370 O O . ILE A 1 174 ? 4.319 -17.200 -2.524 1.00 95.75 174 ILE A O 1
ATOM 1374 N N . THR A 1 175 ? 2.817 -17.300 -0.850 1.00 95.38 175 THR A N 1
ATOM 1375 C CA . THR A 1 175 ? 1.622 -17.047 -1.661 1.00 95.38 175 THR A CA 1
ATOM 1376 C C . THR A 1 175 ? 0.802 -15.915 -1.036 1.00 95.38 175 THR A C 1
ATOM 1378 O O . THR A 1 175 ? -0.170 -16.184 -0.328 1.00 95.38 175 THR A O 1
ATOM 1381 N N . PRO A 1 176 ? 1.192 -14.647 -1.276 1.00 97.50 176 PRO A N 1
ATOM 1382 C CA . PRO A 1 176 ? 0.473 -13.499 -0.740 1.00 97.50 176 PRO A CA 1
ATOM 1383 C C . PRO A 1 176 ? -0.998 -13.486 -1.175 1.00 97.50 176 PRO A C 1
ATOM 1385 O O . PRO A 1 176 ? -1.284 -13.834 -2.330 1.00 97.50 176 PRO A O 1
ATOM 1388 N N . PRO A 1 177 ? -1.935 -13.059 -0.305 1.00 97.94 177 PRO A N 1
ATOM 1389 C CA . PRO A 1 177 ? -3.340 -12.854 -0.662 1.00 97.94 177 PRO A CA 1
ATOM 1390 C C . PRO A 1 177 ? -3.526 -12.005 -1.927 1.00 97.94 177 PRO A C 1
ATOM 1392 O O . PRO A 1 177 ? -4.394 -12.306 -2.753 1.00 97.94 177 PRO A O 1
ATOM 1395 N N . SER A 1 178 ? -2.664 -11.005 -2.138 1.00 98.12 178 SER A N 1
ATOM 1396 C CA . SER A 1 178 ? -2.671 -10.159 -3.332 1.00 98.12 178 SER A CA 1
ATOM 1397 C C . SER A 1 178 ? -2.526 -10.923 -4.651 1.00 98.12 178 SER A C 1
ATOM 1399 O O . SER A 1 178 ? -3.045 -10.453 -5.662 1.00 98.12 178 SER A O 1
ATOM 1401 N N . ASN A 1 179 ? -1.939 -12.128 -4.668 1.00 97.19 179 ASN A N 1
ATOM 1402 C CA . ASN A 1 179 ? -1.912 -12.967 -5.872 1.00 97.19 179 ASN A CA 1
ATOM 1403 C C . ASN A 1 179 ? -3.333 -13.308 -6.349 1.00 97.19 179 ASN A C 1
ATOM 1405 O O . ASN A 1 179 ? -3.635 -13.197 -7.535 1.00 97.19 179 ASN A O 1
ATOM 1409 N N . GLN A 1 180 ? -4.213 -13.705 -5.425 1.00 97.31 180 GLN A N 1
ATOM 1410 C CA . GLN A 1 180 ? -5.597 -14.063 -5.745 1.00 97.31 180 GLN A CA 1
ATOM 1411 C C . GLN A 1 180 ? -6.459 -12.829 -6.031 1.00 97.31 180 GLN A C 1
ATOM 1413 O O . GLN A 1 180 ? -7.352 -12.891 -6.873 1.00 97.31 180 GLN A O 1
ATOM 1418 N N . MET A 1 181 ? -6.164 -11.693 -5.392 1.00 98.38 181 MET A N 1
ATOM 1419 C CA . MET A 1 181 ? -6.822 -10.418 -5.701 1.00 98.38 181 MET A CA 1
ATOM 1420 C C . MET A 1 181 ? -6.514 -9.979 -7.139 1.00 98.38 181 MET A C 1
ATOM 1422 O O . MET A 1 181 ? -7.423 -9.632 -7.891 1.00 98.38 181 MET A O 1
ATOM 1426 N N . VAL A 1 182 ? -5.242 -10.043 -7.545 1.00 98.00 182 VAL A N 1
ATOM 1427 C CA . VAL A 1 182 ? -4.794 -9.714 -8.907 1.00 98.00 182 VAL A CA 1
ATOM 1428 C C . VAL A 1 182 ? -5.361 -10.682 -9.941 1.00 98.00 182 VAL A C 1
ATOM 1430 O O . VAL A 1 182 ? -5.820 -10.232 -10.995 1.00 98.00 182 VAL A O 1
ATOM 1433 N N . ALA A 1 183 ? -5.350 -11.986 -9.644 1.00 97.12 183 ALA A N 1
ATOM 1434 C CA . ALA A 1 183 ? -5.975 -13.003 -10.491 1.00 97.12 183 ALA A CA 1
ATOM 1435 C C . ALA A 1 183 ? -7.444 -12.655 -10.775 1.00 97.12 183 ALA A C 1
ATOM 1437 O O . ALA A 1 183 ? -7.912 -12.784 -11.898 1.00 97.12 183 ALA A O 1
ATOM 1438 N N . ASN A 1 184 ? -8.143 -12.113 -9.775 1.00 97.56 184 ASN A N 1
ATOM 1439 C CA . ASN A 1 184 ? -9.522 -11.635 -9.881 1.00 97.56 184 ASN A CA 1
ATOM 1440 C C . ASN A 1 184 ? -9.667 -10.199 -10.412 1.00 97.56 184 ASN A C 1
ATOM 1442 O O . ASN A 1 184 ? -10.717 -9.575 -10.266 1.00 97.56 184 ASN A O 1
ATOM 1446 N N . GLY A 1 185 ? -8.625 -9.663 -11.042 1.00 97.12 185 GLY A N 1
ATOM 1447 C CA . GLY A 1 185 ? -8.677 -8.391 -11.752 1.00 97.12 185 GLY A CA 1
ATOM 1448 C C . GLY A 1 185 ? -8.141 -7.190 -10.982 1.00 97.12 185 GLY A C 1
ATOM 1449 O O . GLY A 1 185 ? -8.022 -6.128 -11.591 1.00 97.12 185 GLY A O 1
ATOM 1450 N N . ALA A 1 186 ? -7.776 -7.308 -9.698 1.00 98.44 186 ALA A N 1
ATOM 1451 C CA . ALA A 1 186 ? -7.270 -6.160 -8.946 1.00 98.44 186 ALA A CA 1
ATOM 1452 C C . ALA A 1 186 ? -6.049 -5.548 -9.649 1.00 98.44 186 ALA A C 1
ATOM 1454 O O . ALA A 1 186 ? -5.050 -6.227 -9.890 1.00 98.44 186 ALA A O 1
ATOM 1455 N N . ASN A 1 187 ? -6.137 -4.278 -10.034 1.00 98.31 187 ASN A N 1
ATOM 1456 C CA . ASN A 1 187 ? -5.056 -3.507 -10.657 1.00 98.31 187 ASN A CA 1
ATOM 1457 C C . ASN A 1 187 ? -4.343 -2.584 -9.666 1.00 98.31 187 ASN A C 1
ATOM 1459 O O . ASN A 1 187 ? -3.276 -2.052 -9.980 1.00 98.31 187 ASN A O 1
ATOM 1463 N N . LEU A 1 188 ? -4.878 -2.483 -8.449 1.00 98.69 188 LEU A N 1
ATOM 1464 C CA . LEU A 1 188 ? -4.256 -1.829 -7.309 1.00 98.69 188 LEU A CA 1
ATOM 1465 C C . LEU A 1 188 ? -4.262 -2.739 -6.085 1.00 98.69 188 LEU A C 1
ATOM 1467 O O . LEU A 1 188 ? -5.266 -3.382 -5.784 1.00 98.69 188 LEU A O 1
ATOM 1471 N N . ILE A 1 189 ? -3.156 -2.749 -5.351 1.00 98.94 189 ILE A N 1
ATOM 1472 C CA . ILE A 1 189 ? -3.044 -3.413 -4.054 1.00 98.94 189 ILE A CA 1
ATOM 1473 C C . ILE A 1 189 ? -2.564 -2.396 -3.026 1.00 98.94 189 ILE A C 1
ATOM 1475 O O . ILE A 1 189 ? -1.587 -1.681 -3.255 1.00 98.94 189 ILE A O 1
ATOM 1479 N N . PHE A 1 190 ? -3.249 -2.341 -1.888 1.00 98.94 190 PHE A N 1
ATOM 1480 C CA . PHE A 1 190 ? -2.863 -1.517 -0.750 1.00 98.94 190 PHE A CA 1
ATOM 1481 C C . PHE A 1 190 ? -2.394 -2.406 0.397 1.00 98.94 190 PHE A C 1
ATOM 1483 O O . PHE A 1 190 ? -3.058 -3.382 0.742 1.00 98.94 190 PHE A O 1
ATOM 1490 N N . ASN A 1 191 ? -1.257 -2.057 0.990 1.00 98.94 191 ASN A N 1
ATOM 1491 C CA . ASN A 1 191 ? -0.679 -2.772 2.114 1.00 98.94 191 ASN A CA 1
ATOM 1492 C C . ASN A 1 191 ? -0.466 -1.839 3.303 1.00 98.94 191 ASN A C 1
ATOM 1494 O O . ASN A 1 191 ? 0.321 -0.888 3.235 1.00 98.94 191 ASN A O 1
ATOM 1498 N N . LEU A 1 192 ? -1.171 -2.150 4.388 1.00 98.81 192 LEU A N 1
ATOM 1499 C CA . LEU A 1 192 ? -0.984 -1.525 5.687 1.00 98.81 192 LEU A CA 1
ATOM 1500 C C . LEU A 1 192 ? 0.088 -2.311 6.425 1.00 98.81 192 LEU A C 1
ATOM 1502 O O . LEU A 1 192 ? -0.022 -3.528 6.557 1.00 98.81 192 LEU A O 1
ATOM 1506 N N . SER A 1 193 ? 1.111 -1.635 6.923 1.00 98.69 193 SER A N 1
ATOM 1507 C CA . SER A 1 193 ? 2.218 -2.291 7.603 1.00 98.69 193 SER A CA 1
ATOM 1508 C C . SER A 1 193 ? 2.624 -1.588 8.884 1.00 98.69 193 SER A C 1
ATOM 1510 O O . SER A 1 193 ? 2.509 -0.374 9.027 1.00 98.69 193 SER A O 1
ATOM 1512 N N . ALA A 1 194 ? 3.189 -2.364 9.792 1.00 96.69 194 ALA A N 1
ATOM 1513 C CA . ALA A 1 194 ? 4.061 -1.903 10.853 1.00 96.69 194 ALA A CA 1
ATOM 1514 C C . ALA A 1 194 ? 5.337 -2.745 10.805 1.00 96.69 194 ALA A C 1
ATOM 1516 O O . ALA A 1 194 ? 5.610 -3.595 11.649 1.00 96.69 194 ALA A O 1
ATOM 1517 N N . SER A 1 195 ? 6.137 -2.540 9.758 1.00 94.94 195 SER A N 1
ATOM 1518 C CA . SER A 1 195 ? 7.420 -3.223 9.652 1.00 94.94 195 SER A CA 1
ATOM 1519 C C . SER A 1 195 ? 8.474 -2.415 10.395 1.00 94.94 195 SER A C 1
ATOM 1521 O O . SER A 1 195 ? 8.904 -1.372 9.903 1.00 94.94 195 SER A O 1
ATOM 1523 N N . ASN A 1 196 ? 8.994 -2.972 11.486 1.00 95.38 196 ASN A N 1
ATOM 1524 C CA . ASN A 1 196 ? 10.198 -2.450 12.129 1.00 95.38 196 ASN A CA 1
ATOM 1525 C C . ASN A 1 196 ? 11.366 -2.325 11.132 1.00 95.38 196 ASN A C 1
ATOM 1527 O O . ASN A 1 196 ? 11.425 -3.018 10.102 1.00 95.38 196 ASN A O 1
ATOM 1531 N N . ASP A 1 197 ? 12.299 -1.441 11.454 1.00 95.69 197 ASP A N 1
ATOM 1532 C CA . ASP A 1 197 ? 13.542 -1.218 10.741 1.00 95.69 197 ASP A CA 1
ATOM 1533 C C . ASP A 1 197 ? 14.672 -2.038 11.366 1.00 95.69 197 ASP A C 1
ATOM 1535 O O . ASP A 1 197 ? 14.919 -2.012 12.568 1.00 95.69 197 ASP A O 1
ATOM 1539 N N . LEU A 1 198 ? 15.368 -2.762 10.494 1.00 94.62 198 LEU A N 1
ATOM 1540 C CA . LEU A 1 198 ? 16.632 -3.442 10.753 1.00 94.62 198 LEU A CA 1
ATOM 1541 C C . LEU A 1 198 ? 17.620 -2.980 9.676 1.00 94.62 198 LEU A C 1
ATOM 1543 O O . LEU A 1 198 ? 17.204 -2.508 8.609 1.00 94.62 198 LEU A O 1
ATOM 1547 N N . VAL A 1 199 ? 18.920 -3.142 9.922 1.00 95.00 199 VAL A N 1
ATOM 1548 C CA . VAL A 1 199 ? 19.949 -2.871 8.904 1.00 95.00 199 VAL A CA 1
ATOM 1549 C C . VAL A 1 199 ? 19.621 -3.659 7.628 1.00 95.00 199 VAL A C 1
ATOM 1551 O O . VAL A 1 199 ? 19.237 -4.825 7.697 1.00 95.00 199 VAL A O 1
ATOM 1554 N N . SER A 1 200 ? 19.692 -2.989 6.474 1.00 93.69 200 SER A N 1
ATOM 1555 C CA . SER A 1 200 ? 19.380 -3.526 5.132 1.00 93.69 200 SER A CA 1
ATOM 1556 C C . SER A 1 200 ? 17.930 -3.975 4.878 1.00 93.69 200 SER A C 1
ATOM 1558 O O . SER A 1 200 ? 17.570 -4.271 3.741 1.00 93.69 200 SER A O 1
ATOM 1560 N N . LYS A 1 201 ? 17.035 -3.960 5.876 1.00 95.50 201 LYS A N 1
ATOM 1561 C CA . LYS A 1 201 ? 15.636 -4.395 5.689 1.00 95.50 201 LYS A CA 1
ATOM 1562 C C . LYS A 1 201 ? 14.832 -3.475 4.768 1.00 95.50 201 LYS A C 1
ATOM 1564 O O . LYS A 1 201 ? 13.874 -3.928 4.151 1.00 95.50 201 LYS A O 1
ATOM 1569 N N . ALA A 1 202 ? 15.194 -2.197 4.670 1.00 96.75 202 ALA A N 1
ATOM 1570 C CA . ALA A 1 202 ? 14.479 -1.249 3.818 1.00 96.75 202 ALA A CA 1
ATOM 1571 C C . ALA A 1 202 ? 14.619 -1.563 2.325 1.00 96.75 202 ALA A C 1
ATOM 1573 O O . ALA A 1 202 ? 13.616 -1.516 1.621 1.00 96.75 202 ALA A O 1
ATOM 1574 N N . GLU A 1 203 ? 15.820 -1.937 1.880 1.00 96.50 203 GLU A N 1
ATOM 1575 C CA . GLU A 1 203 ? 16.088 -2.354 0.497 1.00 96.50 203 GLU A CA 1
ATOM 1576 C C . GLU A 1 203 ? 15.324 -3.640 0.174 1.00 96.50 203 GLU A C 1
ATOM 1578 O O . GLU A 1 203 ? 14.600 -3.701 -0.815 1.00 96.50 203 GLU A O 1
ATOM 1583 N N . TYR A 1 204 ? 15.382 -4.628 1.073 1.00 97.19 204 TYR A N 1
ATOM 1584 C CA . TYR A 1 204 ? 14.622 -5.873 0.934 1.00 97.19 204 TYR A CA 1
ATOM 1585 C C . TYR A 1 204 ? 13.104 -5.635 0.876 1.00 97.19 204 TYR A C 1
ATOM 1587 O O . TYR A 1 204 ? 12.393 -6.236 0.074 1.00 97.19 204 TYR A O 1
ATOM 1595 N N . ARG A 1 205 ? 12.585 -4.725 1.708 1.00 97.94 205 ARG A N 1
ATOM 1596 C CA . ARG A 1 205 ? 11.168 -4.337 1.709 1.00 97.94 205 ARG A CA 1
ATOM 1597 C C . ARG A 1 205 ? 10.766 -3.665 0.395 1.00 97.94 205 ARG A C 1
ATOM 1599 O O . ARG A 1 205 ? 9.722 -4.010 -0.151 1.00 97.94 205 ARG A O 1
ATOM 1606 N N . GLU A 1 206 ? 11.573 -2.729 -0.108 1.00 97.88 206 GLU A N 1
ATOM 1607 C CA . GLU A 1 206 ? 11.340 -2.113 -1.419 1.00 97.88 206 GLU A CA 1
ATOM 1608 C C . GLU A 1 206 ? 11.344 -3.175 -2.523 1.00 97.88 206 GLU A C 1
ATOM 1610 O O . GLU A 1 206 ? 10.453 -3.183 -3.370 1.00 97.88 206 GLU A O 1
ATOM 1615 N N . GLU A 1 207 ? 12.284 -4.118 -2.481 1.00 98.00 207 GLU A N 1
ATOM 1616 C CA . GLU A 1 207 ? 12.364 -5.210 -3.446 1.00 98.00 207 GLU A CA 1
ATOM 1617 C C . GLU A 1 207 ? 11.116 -6.102 -3.434 1.00 98.00 207 GLU A C 1
ATOM 1619 O O . GLU A 1 207 ? 10.610 -6.427 -4.510 1.00 98.00 207 GLU A O 1
ATOM 1624 N N . LEU A 1 208 ? 10.576 -6.447 -2.260 1.00 98.19 208 LEU A N 1
ATOM 1625 C CA . LEU A 1 208 ? 9.324 -7.204 -2.149 1.00 98.19 208 LEU A CA 1
ATOM 1626 C C . LEU A 1 208 ? 8.142 -6.442 -2.757 1.00 98.19 208 LEU A C 1
ATOM 1628 O O . LEU A 1 208 ? 7.433 -6.990 -3.599 1.00 98.19 208 LEU A O 1
ATOM 1632 N N . VAL A 1 209 ? 7.959 -5.170 -2.386 1.00 98.62 209 VAL A N 1
ATOM 1633 C CA . VAL A 1 209 ? 6.872 -4.321 -2.908 1.00 98.62 209 VAL A CA 1
ATOM 1634 C C . VAL A 1 209 ? 6.979 -4.171 -4.428 1.00 98.62 209 VAL A C 1
ATOM 1636 O O . VAL A 1 209 ? 6.005 -4.359 -5.163 1.00 98.62 209 VAL A O 1
ATOM 1639 N N . ARG A 1 210 ? 8.186 -3.889 -4.923 1.00 98.38 210 ARG A N 1
ATOM 1640 C CA . ARG A 1 210 ? 8.466 -3.728 -6.349 1.00 98.38 210 ARG A CA 1
ATOM 1641 C C . ARG A 1 210 ? 8.220 -5.031 -7.107 1.00 98.38 210 ARG A C 1
ATOM 1643 O O . ARG A 1 210 ? 7.530 -5.020 -8.125 1.00 98.38 210 ARG A O 1
ATOM 1650 N N . THR A 1 211 ? 8.721 -6.155 -6.604 1.00 98.19 211 THR A N 1
ATOM 1651 C CA . THR A 1 211 ? 8.551 -7.475 -7.229 1.00 98.19 211 THR A CA 1
ATOM 1652 C C . THR A 1 211 ? 7.091 -7.905 -7.241 1.00 98.19 211 THR A C 1
ATOM 1654 O O . THR A 1 211 ? 6.625 -8.409 -8.262 1.00 98.19 211 THR A O 1
ATOM 1657 N N . GLN A 1 212 ? 6.345 -7.649 -6.165 1.00 98.44 212 GLN A N 1
ATOM 1658 C CA . GLN A 1 212 ? 4.922 -7.970 -6.117 1.00 98.44 212 GLN A CA 1
ATOM 1659 C C . GLN A 1 212 ? 4.117 -7.117 -7.103 1.00 98.44 212 GLN A C 1
ATOM 1661 O O . GLN A 1 212 ? 3.268 -7.652 -7.814 1.00 98.44 212 GLN A O 1
ATOM 1666 N N . SER A 1 213 ? 4.447 -5.827 -7.254 1.00 98.56 213 SER A N 1
ATOM 1667 C CA . SER A 1 213 ? 3.838 -4.982 -8.295 1.00 98.56 213 SER A CA 1
ATOM 1668 C C . SER A 1 213 ? 4.124 -5.491 -9.719 1.00 98.56 213 SER A C 1
ATOM 1670 O O . SER A 1 213 ? 3.245 -5.450 -10.580 1.00 98.56 213 SER A O 1
ATOM 1672 N N . ALA A 1 214 ? 5.334 -6.015 -9.967 1.00 97.44 214 ALA A N 1
ATOM 1673 C CA . ALA A 1 214 ? 5.724 -6.587 -11.257 1.00 97.44 214 ALA A CA 1
ATOM 1674 C C . ALA A 1 214 ? 4.958 -7.880 -11.547 1.00 97.44 214 ALA A C 1
ATOM 1676 O O . ALA A 1 214 ? 4.284 -7.985 -12.568 1.00 97.44 214 ALA A O 1
ATOM 1677 N N . ARG A 1 215 ? 5.028 -8.841 -10.615 1.00 95.19 215 ARG A N 1
ATOM 1678 C CA . ARG A 1 215 ? 4.374 -10.150 -10.723 1.00 95.19 215 ARG A CA 1
ATOM 1679 C C . ARG A 1 215 ? 2.866 -10.007 -10.873 1.00 95.19 215 ARG A C 1
ATOM 1681 O O . ARG A 1 215 ? 2.265 -10.706 -11.678 1.00 95.19 215 ARG A O 1
ATOM 1688 N N . GLY 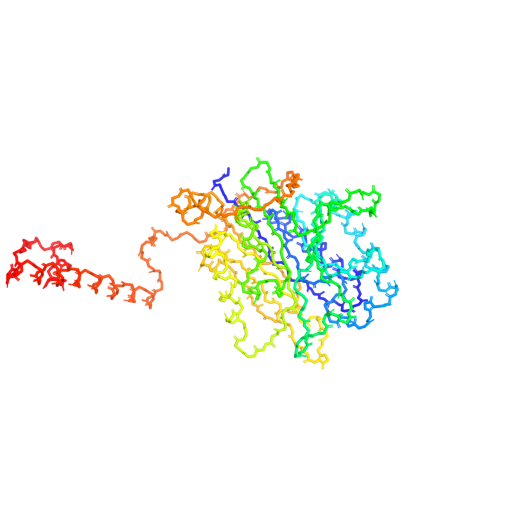A 1 216 ? 2.273 -9.093 -10.110 1.00 95.44 216 GLY A N 1
ATOM 1689 C CA . GLY A 1 216 ? 0.844 -8.835 -10.149 1.00 95.44 216 GLY A CA 1
ATOM 1690 C C . GLY A 1 216 ? 0.388 -7.947 -11.312 1.00 95.44 216 GLY A C 1
ATOM 1691 O O . GLY A 1 216 ? -0.802 -7.645 -11.407 1.00 95.44 216 GLY A O 1
ATOM 1692 N N . MET A 1 217 ? 1.301 -7.459 -12.164 1.00 96.88 217 MET A N 1
ATOM 1693 C CA . MET A 1 217 ? 0.983 -6.489 -13.223 1.00 96.88 217 MET A CA 1
ATOM 1694 C C . MET A 1 217 ? 0.078 -5.361 -12.710 1.00 96.88 217 MET A C 1
ATOM 1696 O O . MET A 1 217 ? -0.941 -5.040 -13.319 1.00 96.88 217 MET A O 1
ATOM 1700 N N . CYS A 1 218 ? 0.383 -4.850 -11.517 1.00 98.12 218 CYS A N 1
ATOM 1701 C CA . CYS A 1 218 ? -0.464 -3.930 -10.766 1.00 98.12 218 CYS A CA 1
ATOM 1702 C C . CYS A 1 218 ? 0.360 -2.761 -10.220 1.00 98.12 218 CYS A C 1
ATOM 1704 O O . CYS A 1 218 ? 1.597 -2.757 -10.278 1.00 98.12 218 CYS A O 1
ATOM 1706 N N . ALA A 1 219 ? -0.330 -1.768 -9.671 1.00 98.69 219 ALA A N 1
ATOM 1707 C CA . ALA A 1 219 ? 0.287 -0.822 -8.760 1.00 98.69 219 ALA A CA 1
ATOM 1708 C C . ALA A 1 219 ? 0.118 -1.298 -7.311 1.00 98.69 219 ALA A C 1
ATOM 1710 O O . ALA A 1 219 ? -0.908 -1.860 -6.933 1.00 98.69 219 ALA A O 1
ATOM 1711 N N . TYR A 1 220 ? 1.155 -1.084 -6.508 1.00 98.88 220 TYR A N 1
ATOM 1712 C CA . TYR A 1 220 ? 1.243 -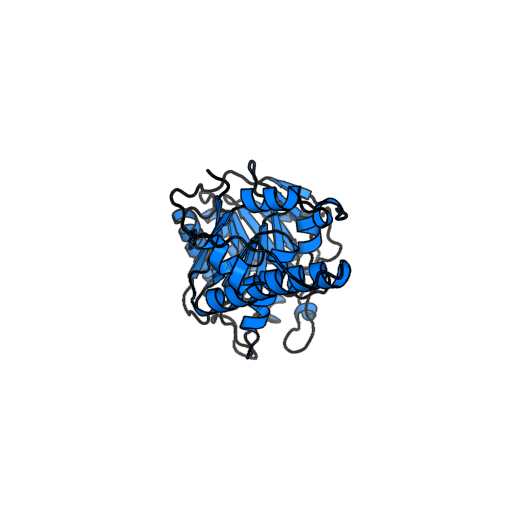1.538 -5.128 1.00 98.88 220 TYR A CA 1
ATOM 1713 C C . TYR A 1 220 ? 1.613 -0.355 -4.233 1.00 98.88 220 TYR A C 1
ATOM 1715 O O . TYR A 1 220 ? 2.652 0.282 -4.426 1.00 98.88 220 TYR A O 1
ATOM 1723 N N . VAL A 1 221 ? 0.753 -0.058 -3.263 1.00 98.94 221 VAL A N 1
ATOM 1724 C CA . VAL A 1 221 ? 0.862 1.092 -2.362 1.00 98.94 221 VAL A CA 1
ATOM 1725 C C . VAL A 1 221 ? 1.070 0.577 -0.947 1.00 98.94 221 VAL A C 1
ATOM 1727 O O . VAL A 1 221 ? 0.216 -0.105 -0.390 1.00 98.94 221 VAL A O 1
ATOM 1730 N N . TYR A 1 222 ? 2.216 0.898 -0.366 1.00 98.88 222 TYR A N 1
ATOM 1731 C CA . TYR A 1 222 ? 2.670 0.379 0.915 1.00 98.88 222 TYR A CA 1
ATOM 1732 C C . TYR A 1 222 ? 2.863 1.525 1.909 1.00 98.88 222 TYR A C 1
ATOM 1734 O O . TYR A 1 222 ? 3.584 2.480 1.606 1.00 98.88 222 TYR A O 1
ATOM 1742 N N . ALA A 1 223 ? 2.276 1.414 3.102 1.00 98.81 223 ALA A N 1
ATOM 1743 C CA . ALA A 1 223 ? 2.444 2.373 4.193 1.00 98.81 223 ALA A CA 1
ATOM 1744 C C . ALA A 1 223 ? 2.833 1.657 5.492 1.00 98.81 223 ALA A C 1
ATOM 1746 O O . ALA A 1 223 ? 2.077 0.830 5.995 1.00 98.81 223 ALA A O 1
ATOM 1747 N N . SER A 1 224 ? 4.006 1.983 6.045 1.00 98.38 224 SER A N 1
ATOM 1748 C CA . SER A 1 224 ? 4.475 1.441 7.326 1.00 98.38 224 SER A CA 1
ATOM 1749 C C . SER A 1 224 ? 4.359 2.448 8.469 1.00 98.38 224 SER A C 1
ATOM 1751 O O . SER A 1 224 ? 4.554 3.641 8.243 1.00 98.38 224 SER A O 1
ATOM 1753 N N . SER A 1 225 ? 4.161 1.972 9.704 1.00 97.56 225 SER A N 1
ATOM 1754 C CA . SER A 1 225 ? 4.189 2.817 10.909 1.00 97.56 225 SER A CA 1
ATOM 1755 C C . SER A 1 225 ? 5.502 3.591 11.043 1.00 97.56 225 SER A C 1
ATOM 1757 O O . SER A 1 225 ? 6.570 3.102 10.656 1.00 97.56 225 SER A O 1
ATOM 1759 N N . GLY A 1 226 ? 5.400 4.811 11.574 1.00 96.00 226 GLY A N 1
ATOM 1760 C CA . GLY A 1 226 ? 6.506 5.752 11.757 1.00 96.00 226 GLY A CA 1
ATOM 1761 C C . GLY A 1 226 ? 7.138 5.725 13.148 1.00 96.00 226 GLY A C 1
ATOM 1762 O O . GLY A 1 226 ? 6.838 4.878 13.983 1.00 96.00 226 GLY A O 1
ATOM 1763 N N . VAL A 1 227 ? 7.981 6.725 13.415 1.00 96.19 227 VAL A N 1
ATOM 1764 C CA . VAL A 1 227 ? 8.805 6.851 14.638 1.00 96.19 227 VAL A CA 1
ATOM 1765 C C . VAL A 1 227 ? 8.019 7.081 15.937 1.00 96.19 227 VAL A C 1
ATOM 1767 O O . VAL A 1 227 ? 8.622 7.272 16.988 1.00 96.19 227 VAL A O 1
ATOM 1770 N N . GLY A 1 228 ? 6.688 7.134 15.862 1.00 96.56 228 GLY A N 1
ATOM 1771 C CA . GLY A 1 228 ? 5.802 7.297 17.016 1.00 96.56 228 GLY A CA 1
ATOM 1772 C C . GLY A 1 228 ? 5.435 5.986 17.718 1.00 96.56 228 GLY A C 1
ATOM 1773 O O . GLY A 1 228 ? 4.854 6.020 18.800 1.00 96.56 228 GLY A O 1
ATOM 1774 N N . GLU A 1 229 ? 5.756 4.839 17.117 1.00 98.25 229 GLU A N 1
ATOM 1775 C CA . GLU A 1 229 ? 5.614 3.530 17.758 1.00 98.25 229 GLU A CA 1
ATOM 1776 C C . GLU A 1 229 ? 6.570 3.371 18.951 1.00 98.25 229 GLU A C 1
ATOM 1778 O O . GLU A 1 229 ? 7.607 4.032 19.042 1.00 98.25 229 GLU A O 1
ATOM 1783 N N . SER A 1 230 ? 6.231 2.460 19.865 1.00 97.44 230 SER A N 1
ATOM 1784 C CA . SER A 1 230 ? 7.043 2.148 21.036 1.00 97.44 230 SER A CA 1
ATOM 1785 C C . SER A 1 230 ? 8.416 1.623 20.635 1.00 97.44 230 SER A C 1
ATOM 1787 O O . SER A 1 230 ? 8.540 0.675 19.856 1.00 97.44 230 SER A O 1
ATOM 1789 N N . THR A 1 231 ? 9.446 2.202 21.249 1.00 96.75 231 THR A N 1
ATOM 1790 C CA . THR A 1 231 ? 10.842 1.800 21.075 1.00 96.75 231 THR A CA 1
ATOM 1791 C C . THR A 1 231 ? 11.349 0.879 22.181 1.00 96.75 231 THR A C 1
ATOM 1793 O O . THR A 1 231 ? 12.553 0.847 22.424 1.00 96.75 231 THR A O 1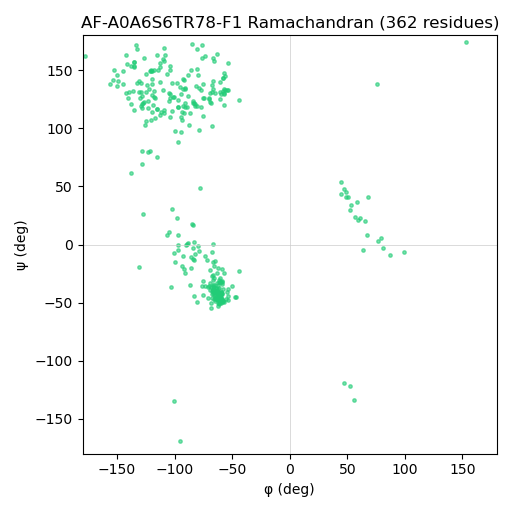
ATOM 1796 N N . THR A 1 232 ? 10.460 0.166 22.887 1.00 95.50 232 THR A N 1
ATOM 1797 C CA . THR A 1 232 ? 10.867 -0.783 23.942 1.00 95.50 232 THR A CA 1
ATOM 1798 C C . THR A 1 232 ? 11.848 -1.822 23.398 1.00 95.50 232 THR A C 1
ATOM 1800 O O . THR A 1 232 ? 12.899 -2.017 23.997 1.00 95.50 232 THR A O 1
ATOM 1803 N N . ASP A 1 233 ? 11.545 -2.410 22.233 1.00 92.38 233 ASP A N 1
ATOM 1804 C CA . ASP A 1 233 ? 12.359 -3.481 21.634 1.00 92.38 233 ASP A CA 1
ATOM 1805 C C . ASP A 1 233 ? 12.704 -3.260 20.150 1.00 92.38 233 ASP A C 1
ATOM 1807 O O . ASP A 1 233 ? 13.617 -3.889 19.617 1.00 92.38 233 ASP A O 1
ATOM 1811 N N . THR A 1 234 ? 11.967 -2.399 19.439 1.00 95.50 234 THR A N 1
ATOM 1812 C CA . THR A 1 234 ? 12.088 -2.228 17.978 1.00 95.50 234 THR A CA 1
ATOM 1813 C C . THR A 1 234 ? 11.935 -0.766 17.564 1.00 95.50 234 THR A C 1
ATOM 1815 O O . THR A 1 234 ? 11.456 0.051 18.336 1.00 95.50 234 THR A O 1
ATOM 1818 N N . VAL A 1 235 ? 12.356 -0.407 16.349 1.00 96.44 235 VAL A N 1
ATOM 1819 C CA . VAL A 1 235 ? 12.233 0.961 15.810 1.00 96.44 235 VAL A CA 1
ATOM 1820 C C . VAL A 1 235 ? 11.485 0.915 14.486 1.00 96.44 235 VAL A C 1
ATOM 1822 O O . VAL A 1 235 ? 11.642 -0.039 13.731 1.00 96.44 235 VAL A O 1
ATOM 1825 N N . TYR A 1 236 ? 10.701 1.950 14.187 1.00 97.94 236 TYR A N 1
ATOM 1826 C CA . TYR A 1 236 ? 9.886 2.046 12.978 1.00 97.94 236 TYR A CA 1
ATOM 1827 C C . TYR A 1 236 ? 10.184 3.360 12.254 1.00 97.94 236 TYR A C 1
ATOM 1829 O O . TYR A 1 236 ? 10.071 4.443 12.820 1.00 97.94 236 TYR A O 1
ATOM 1837 N N . GLY A 1 237 ? 10.603 3.269 10.997 1.00 97.00 237 GLY A N 1
ATOM 1838 C CA . GLY A 1 237 ? 11.050 4.398 10.188 1.00 97.00 237 GLY A CA 1
ATOM 1839 C C . GLY A 1 237 ? 9.980 4.976 9.269 1.00 97.00 237 GLY A C 1
ATOM 1840 O O . GLY A 1 237 ? 10.275 5.919 8.544 1.00 97.00 237 GLY A O 1
ATOM 1841 N N . GLY A 1 238 ? 8.756 4.445 9.252 1.00 97.62 238 GLY A N 1
ATOM 1842 C CA . GLY A 1 238 ? 7.671 5.032 8.463 1.00 97.62 238 GLY A CA 1
ATOM 1843 C C . GLY A 1 238 ? 7.878 4.920 6.960 1.00 97.62 238 GLY A C 1
ATOM 1844 O O . GLY A 1 238 ? 7.666 5.892 6.252 1.00 97.62 238 GLY A O 1
ATOM 1845 N N . HIS A 1 239 ? 8.371 3.784 6.462 1.00 98.31 239 HIS A N 1
ATOM 1846 C CA . HIS A 1 239 ? 8.629 3.619 5.029 1.00 98.31 239 HIS A CA 1
ATOM 1847 C C . HIS A 1 239 ? 7.307 3.582 4.242 1.00 98.31 239 HIS A C 1
ATOM 1849 O O . HIS A 1 239 ? 6.464 2.720 4.491 1.00 98.31 239 HIS A O 1
ATOM 1855 N N . ALA A 1 240 ? 7.155 4.497 3.290 1.00 98.56 240 ALA A N 1
ATOM 1856 C CA . ALA A 1 240 ? 6.034 4.595 2.368 1.00 98.56 240 ALA A CA 1
ATOM 1857 C C . ALA A 1 240 ? 6.542 4.418 0.935 1.00 98.56 240 ALA A C 1
ATOM 1859 O O . ALA A 1 240 ? 7.474 5.109 0.522 1.00 98.56 240 ALA A O 1
ATOM 1860 N N . ILE A 1 241 ? 5.941 3.492 0.186 1.00 98.81 241 ILE A N 1
ATOM 1861 C CA . ILE A 1 241 ? 6.404 3.090 -1.149 1.00 98.81 241 ILE A CA 1
ATOM 1862 C C . ILE A 1 241 ? 5.200 2.982 -2.078 1.00 98.81 241 ILE A C 1
ATOM 1864 O O . ILE A 1 241 ? 4.211 2.333 -1.750 1.00 98.81 241 ILE A O 1
ATOM 1868 N N . ILE A 1 242 ? 5.298 3.580 -3.260 1.00 98.81 242 ILE A N 1
ATOM 1869 C CA . ILE A 1 242 ? 4.342 3.402 -4.350 1.00 98.81 242 ILE A CA 1
ATOM 1870 C C . ILE A 1 242 ? 5.100 2.819 -5.532 1.00 98.81 242 ILE A C 1
ATOM 1872 O O . ILE A 1 242 ? 5.977 3.478 -6.095 1.00 98.81 242 ILE A O 1
ATOM 1876 N N . SER A 1 243 ? 4.764 1.587 -5.902 1.00 98.62 243 SER A N 1
ATOM 1877 C CA . SER A 1 243 ? 5.331 0.894 -7.058 1.00 98.62 243 SER A CA 1
ATOM 1878 C C . SER A 1 243 ? 4.275 0.635 -8.124 1.00 98.62 243 SER A C 1
ATOM 1880 O O . SER A 1 243 ? 3.102 0.451 -7.822 1.00 98.62 243 SER A O 1
ATOM 1882 N N . GLU A 1 244 ? 4.700 0.597 -9.379 1.00 98.00 244 GLU A N 1
ATOM 1883 C CA . GLU A 1 244 ? 3.879 0.248 -10.533 1.00 98.00 244 GLU A CA 1
ATOM 1884 C C . GLU A 1 244 ? 4.702 -0.648 -11.451 1.00 98.00 244 GLU A C 1
ATOM 1886 O O . GLU A 1 244 ? 5.771 -0.247 -11.921 1.00 98.00 244 GLU A O 1
ATOM 1891 N N . TYR A 1 245 ? 4.205 -1.861 -11.699 1.00 96.81 245 TYR A N 1
ATOM 1892 C CA . TYR A 1 245 ? 4.787 -2.813 -12.646 1.00 96.81 245 TYR A CA 1
ATOM 1893 C C . TYR A 1 245 ? 6.319 -2.943 -12.548 1.00 96.81 245 TYR A C 1
ATOM 1895 O O . TYR A 1 245 ? 7.063 -2.747 -13.511 1.00 96.81 245 TYR A O 1
ATOM 1903 N N . GLY A 1 246 ? 6.816 -3.222 -11.341 1.00 96.38 246 GLY A N 1
ATOM 1904 C CA . GLY A 1 246 ? 8.240 -3.457 -11.104 1.00 96.38 246 GLY A CA 1
ATOM 1905 C C . GLY A 1 246 ? 9.108 -2.208 -11.010 1.00 96.38 246 GLY A C 1
ATOM 1906 O O . GLY A 1 246 ? 10.327 -2.345 -10.884 1.00 96.38 246 GLY A O 1
ATOM 1907 N N . SER A 1 247 ? 8.506 -1.017 -11.032 1.00 95.31 247 SER A N 1
ATOM 1908 C CA . SER A 1 247 ? 9.189 0.267 -10.852 1.00 95.31 247 SER A CA 1
ATOM 1909 C C . SER A 1 247 ? 8.678 0.992 -9.609 1.00 95.31 247 SER A C 1
ATOM 1911 O O . SER A 1 247 ? 7.472 1.156 -9.448 1.00 95.31 247 SER A O 1
ATOM 1913 N N . THR A 1 248 ? 9.580 1.493 -8.765 1.00 96.75 248 THR A N 1
ATOM 1914 C CA . THR A 1 248 ? 9.222 2.393 -7.659 1.00 96.75 248 THR A CA 1
ATOM 1915 C C . THR A 1 248 ? 8.921 3.784 -8.227 1.00 96.75 248 THR A C 1
ATOM 1917 O O . THR A 1 248 ? 9.824 4.466 -8.710 1.00 96.75 248 THR A O 1
ATOM 1920 N N . LEU A 1 249 ? 7.658 4.218 -8.190 1.00 96.31 249 LEU A N 1
ATOM 1921 C CA . LEU A 1 249 ? 7.248 5.552 -8.648 1.00 96.31 249 LEU A CA 1
ATOM 1922 C C . LEU A 1 249 ? 7.649 6.631 -7.644 1.00 96.31 249 LEU A C 1
ATOM 1924 O O . LEU A 1 249 ? 8.126 7.705 -8.018 1.00 96.31 249 LEU A O 1
ATOM 1928 N N . LYS A 1 250 ? 7.428 6.352 -6.358 1.00 97.44 250 LYS A N 1
ATOM 1929 C CA . LYS A 1 250 ? 7.728 7.271 -5.266 1.00 97.44 250 LYS A CA 1
ATOM 1930 C C . LYS A 1 250 ? 7.984 6.491 -3.983 1.00 97.44 250 LYS A C 1
ATOM 1932 O O . LYS A 1 250 ? 7.289 5.525 -3.694 1.00 97.44 250 LYS A O 1
ATOM 1937 N N . GLN A 1 251 ? 8.946 6.962 -3.204 1.00 97.25 251 GLN A N 1
ATOM 1938 C CA . GLN A 1 251 ? 9.122 6.586 -1.808 1.00 97.25 251 GLN A CA 1
ATOM 1939 C C . GLN A 1 251 ? 9.405 7.838 -0.978 1.00 97.25 251 GLN A C 1
ATOM 1941 O O . GLN A 1 251 ? 9.803 8.874 -1.530 1.00 97.25 251 GLN A O 1
ATOM 1946 N N . ASN A 1 252 ? 9.138 7.768 0.321 1.00 97.50 252 ASN A N 1
ATOM 1947 C CA . ASN A 1 252 ? 9.390 8.864 1.249 1.00 97.50 252 ASN A CA 1
ATOM 1948 C C . ASN A 1 252 ? 10.832 8.872 1.779 1.00 97.50 252 ASN A C 1
ATOM 1950 O O . ASN A 1 252 ? 11.602 7.932 1.593 1.00 97.50 252 ASN A O 1
ATOM 1954 N N . GLU A 1 253 ? 11.170 9.935 2.506 1.00 96.56 253 GLU A N 1
ATOM 1955 C CA . GLU A 1 253 ? 12.314 9.927 3.412 1.00 96.56 253 GLU A CA 1
ATOM 1956 C C . GLU A 1 253 ? 11.903 9.275 4.742 1.00 96.56 253 GLU A C 1
ATOM 1958 O O . GLU A 1 253 ? 10.992 9.750 5.428 1.00 96.56 253 GLU A O 1
ATOM 1963 N N . ARG A 1 254 ? 12.564 8.165 5.095 1.00 96.31 254 ARG A N 1
ATOM 1964 C CA . ARG A 1 254 ? 12.320 7.440 6.351 1.00 96.31 254 ARG A CA 1
ATOM 1965 C C . ARG A 1 254 ? 12.736 8.269 7.570 1.00 96.31 254 ARG A C 1
ATOM 1967 O O . ARG A 1 254 ? 13.567 9.163 7.483 1.00 96.31 254 ARG A O 1
ATOM 1974 N N . PHE A 1 255 ? 12.196 7.899 8.728 1.00 96.94 255 PHE A N 1
ATOM 1975 C CA . PHE A 1 255 ? 12.425 8.512 10.040 1.00 96.94 255 PHE A CA 1
ATOM 1976 C C . PHE A 1 255 ? 11.914 9.953 10.172 1.00 96.94 255 PHE A C 1
ATOM 1978 O O . PHE A 1 255 ? 12.303 10.678 11.090 1.00 96.94 255 PHE A O 1
ATOM 1985 N N . ASN A 1 256 ? 10.985 10.358 9.304 1.00 95.75 256 ASN A N 1
ATOM 1986 C CA . ASN A 1 256 ? 10.277 11.618 9.470 1.00 95.75 256 ASN A CA 1
ATOM 1987 C C . ASN A 1 256 ? 9.420 11.582 10.749 1.00 95.75 256 ASN A C 1
ATOM 1989 O O . ASN A 1 256 ? 8.662 10.642 10.990 1.00 95.75 256 ASN A O 1
ATOM 1993 N N . ARG A 1 257 ? 9.557 12.620 11.579 1.00 95.25 257 ARG A N 1
ATOM 1994 C CA . ARG A 1 257 ? 8.848 12.765 12.861 1.00 95.25 257 ARG A CA 1
ATOM 1995 C C . ARG A 1 257 ? 7.445 13.350 12.719 1.00 95.25 257 ARG A C 1
ATOM 1997 O O . ARG A 1 257 ? 6.698 13.356 13.696 1.00 95.25 257 ARG A O 1
ATOM 2004 N N . GLN A 1 258 ? 7.121 13.885 11.547 1.00 96.75 258 GLN A N 1
ATOM 2005 C CA . GLN A 1 258 ? 5.821 14.459 11.234 1.00 96.75 258 GLN A CA 1
ATOM 2006 C C . GLN A 1 258 ? 5.008 13.512 10.358 1.00 96.75 258 GLN A C 1
ATOM 2008 O O . GLN A 1 258 ? 5.555 12.723 9.577 1.00 96.75 258 GLN A O 1
ATOM 2013 N N . SER A 1 259 ? 3.689 13.648 10.470 1.00 97.00 259 SER A N 1
ATOM 2014 C CA . SER A 1 259 ? 2.748 13.057 9.530 1.00 97.00 259 SER A CA 1
ATOM 2015 C C . SER A 1 259 ? 3.084 13.498 8.110 1.00 97.00 259 SER A C 1
ATOM 2017 O O . SER A 1 259 ? 3.323 14.681 7.860 1.00 97.00 259 SER A O 1
ATOM 2019 N N . HIS A 1 260 ? 3.119 12.555 7.175 1.00 97.00 260 HIS A N 1
ATOM 2020 C CA . HIS A 1 260 ? 3.411 12.866 5.782 1.00 97.00 260 HIS A CA 1
ATOM 2021 C C . HIS A 1 260 ? 2.624 11.980 4.821 1.00 97.00 260 HIS A C 1
ATOM 2023 O O . HIS A 1 260 ? 2.307 10.822 5.102 1.00 97.00 260 HIS A O 1
ATOM 2029 N N . LEU A 1 261 ? 2.330 12.557 3.659 1.00 97.88 261 LEU A N 1
ATOM 2030 C CA . LEU A 1 261 ? 1.569 11.932 2.592 1.00 97.88 261 LEU A CA 1
ATOM 2031 C C . LEU A 1 261 ? 2.471 11.754 1.370 1.00 97.88 261 LEU A C 1
ATOM 2033 O O . LEU A 1 261 ? 2.936 12.731 0.783 1.00 97.88 261 LEU A O 1
ATOM 2037 N N . THR A 1 262 ? 2.718 10.507 0.981 1.00 98.50 262 THR A N 1
ATOM 2038 C CA . THR A 1 262 ? 3.469 10.188 -0.238 1.00 98.50 262 THR A CA 1
ATOM 2039 C C . THR A 1 262 ? 2.478 9.899 -1.347 1.00 98.50 262 THR A C 1
ATOM 2041 O O . THR A 1 262 ? 1.699 8.962 -1.217 1.00 98.50 262 THR A O 1
ATOM 2044 N N . THR A 1 263 ? 2.495 10.684 -2.426 1.00 98.50 263 THR A N 1
ATOM 2045 C CA . THR A 1 263 ? 1.537 10.558 -3.535 1.00 98.50 263 THR A CA 1
ATOM 2046 C C . THR A 1 263 ? 2.224 10.253 -4.862 1.00 98.50 263 THR A C 1
ATOM 2048 O O . THR A 1 263 ? 3.363 10.666 -5.103 1.00 98.50 263 THR A O 1
ATOM 2051 N N . ALA A 1 264 ? 1.527 9.520 -5.729 1.00 97.81 264 ALA A N 1
ATOM 2052 C CA . ALA A 1 264 ? 1.935 9.290 -7.111 1.00 97.81 264 ALA A CA 1
ATOM 2053 C C . ALA A 1 264 ? 0.717 9.042 -8.009 1.00 97.81 264 ALA A C 1
ATOM 2055 O O . ALA A 1 264 ? -0.292 8.494 -7.560 1.00 97.81 264 ALA A O 1
ATOM 2056 N N . ASP A 1 265 ? 0.840 9.417 -9.282 1.00 97.88 265 ASP A N 1
ATOM 2057 C CA . ASP A 1 265 ? -0.171 9.134 -10.300 1.00 97.88 265 ASP A CA 1
ATOM 2058 C C . ASP A 1 265 ? 0.153 7.801 -10.986 1.00 97.88 265 ASP A C 1
ATOM 2060 O O . ASP A 1 265 ? 1.169 7.683 -11.680 1.00 97.88 265 ASP A O 1
ATOM 2064 N N . VAL A 1 266 ? -0.702 6.802 -10.781 1.00 97.12 266 VAL A N 1
ATOM 2065 C CA . VAL A 1 266 ? -0.601 5.455 -11.362 1.00 97.12 266 VAL A CA 1
ATOM 2066 C C . VAL A 1 266 ? -1.379 5.376 -12.672 1.00 97.12 266 VAL A C 1
ATOM 2068 O O . VAL A 1 266 ? -2.449 5.969 -12.790 1.00 97.12 266 VAL A O 1
ATOM 2071 N N . ASP A 1 267 ? -0.835 4.660 -13.653 1.00 96.62 267 ASP A N 1
ATOM 2072 C CA . ASP A 1 267 ? -1.419 4.489 -14.987 1.00 96.62 267 ASP A CA 1
ATOM 2073 C C . ASP A 1 267 ? -2.187 3.162 -15.062 1.00 96.62 267 ASP A C 1
ATOM 2075 O O . ASP A 1 267 ? -1.632 2.111 -15.392 1.00 96.62 267 ASP A O 1
ATOM 2079 N N . ILE A 1 268 ? -3.470 3.194 -14.699 1.00 96.62 268 ILE A N 1
ATOM 2080 C CA . ILE A 1 268 ? -4.308 1.990 -14.635 1.00 96.62 268 ILE A CA 1
ATOM 2081 C C . ILE A 1 268 ? -4.616 1.461 -16.034 1.00 96.62 268 ILE A C 1
ATOM 2083 O O . ILE A 1 268 ? -4.596 0.248 -16.250 1.00 96.62 268 ILE A O 1
ATOM 2087 N N . GLN A 1 269 ? -4.815 2.353 -17.004 1.00 94.75 269 GLN A N 1
ATOM 2088 C CA . GLN A 1 269 ? -5.072 1.960 -18.384 1.00 94.75 269 GLN A CA 1
ATOM 2089 C C . GLN A 1 269 ? -3.878 1.198 -18.976 1.00 94.75 269 GLN A C 1
ATOM 2091 O O . GLN A 1 269 ? -4.068 0.158 -19.610 1.00 94.75 269 GLN A O 1
ATOM 2096 N N . ARG A 1 270 ? -2.641 1.648 -18.715 1.00 94.38 270 ARG A N 1
ATOM 2097 C CA . ARG A 1 270 ? -1.425 0.912 -19.093 1.00 94.38 270 ARG A CA 1
ATOM 2098 C C . ARG A 1 270 ? -1.379 -0.475 -18.460 1.00 94.38 270 ARG A C 1
ATOM 2100 O O . ARG A 1 270 ? -1.070 -1.434 -19.162 1.00 94.38 270 ARG A O 1
ATOM 2107 N N . LEU A 1 271 ? -1.664 -0.597 -17.162 1.00 96.00 271 LEU A N 1
ATOM 2108 C CA . LEU A 1 271 ? -1.659 -1.892 -16.467 1.00 96.00 271 LEU A CA 1
ATOM 2109 C C . LEU A 1 271 ? -2.691 -2.853 -17.066 1.00 96.00 271 LEU A C 1
ATOM 2111 O O . LEU A 1 271 ? -2.369 -4.004 -17.357 1.00 96.00 271 LEU A O 1
ATOM 2115 N N . ASN A 1 272 ? -3.906 -2.365 -17.316 1.00 95.06 272 ASN A N 1
ATOM 2116 C CA . ASN A 1 272 ? -4.960 -3.147 -17.951 1.00 95.06 272 ASN A CA 1
ATOM 2117 C C . ASN A 1 272 ? -4.549 -3.596 -19.363 1.00 95.06 272 ASN A C 1
ATOM 2119 O O . ASN A 1 272 ? -4.755 -4.752 -19.721 1.00 95.06 272 ASN A O 1
ATOM 2123 N N . TRP A 1 273 ? -3.916 -2.719 -20.152 1.00 94.06 273 TRP A N 1
ATOM 2124 C CA . TRP A 1 273 ? -3.480 -3.050 -21.512 1.00 94.06 273 TRP A CA 1
ATOM 2125 C C . TRP A 1 273 ? -2.310 -4.041 -21.547 1.00 94.06 273 TRP A C 1
ATOM 2127 O O . TRP A 1 273 ? -2.276 -4.912 -22.412 1.00 94.06 273 TRP A O 1
ATOM 2137 N N . LEU A 1 274 ? -1.381 -3.960 -20.587 1.00 92.50 274 LEU A N 1
ATOM 2138 C CA . LEU A 1 274 ? -0.298 -4.939 -20.436 1.00 92.50 274 LEU A CA 1
ATOM 2139 C C . LEU A 1 274 ? -0.845 -6.352 -20.197 1.00 92.50 274 LEU A C 1
ATOM 2141 O O . LEU A 1 274 ? -0.350 -7.306 -20.791 1.00 92.50 274 LEU A O 1
ATOM 2145 N N . ARG A 1 275 ? -1.900 -6.476 -19.386 1.00 95.06 275 ARG A N 1
ATOM 2146 C CA . ARG A 1 275 ? -2.524 -7.765 -19.053 1.00 95.06 275 ARG A CA 1
ATOM 2147 C C . ARG A 1 275 ? -3.193 -8.448 -20.245 1.00 95.06 275 ARG A C 1
ATOM 2149 O O . ARG A 1 275 ? -3.227 -9.670 -20.280 1.00 95.06 275 ARG A O 1
ATOM 2156 N N . LEU A 1 276 ? -3.689 -7.692 -21.232 1.00 92.38 276 LEU A N 1
ATOM 2157 C CA . LEU A 1 276 ? -4.385 -8.255 -22.402 1.00 92.38 276 LEU A CA 1
ATOM 2158 C C . LEU A 1 276 ? -3.509 -9.205 -23.229 1.00 92.38 276 LEU A C 1
ATOM 2160 O O . LEU A 1 276 ? -4.027 -10.144 -23.826 1.00 92.38 276 LEU A O 1
ATOM 2164 N N . ASN A 1 277 ? -2.201 -8.949 -23.271 1.00 87.38 277 ASN A N 1
ATOM 2165 C CA . ASN A 1 277 ? -1.244 -9.726 -24.058 1.00 87.38 277 ASN A CA 1
ATOM 2166 C C . ASN A 1 277 ? -0.363 -10.641 -23.193 1.00 87.38 277 ASN A C 1
ATOM 2168 O O . ASN A 1 277 ? 0.584 -11.228 -23.713 1.00 87.38 277 ASN A O 1
ATOM 2172 N N . GLU A 1 278 ? -0.652 -10.766 -21.894 1.00 92.75 278 GLU A N 1
ATOM 2173 C CA . GLU A 1 278 ? 0.120 -11.606 -20.983 1.00 92.75 278 GLU A CA 1
ATOM 2174 C C . GLU A 1 278 ? -0.594 -12.943 -20.767 1.00 92.75 278 GLU A C 1
ATOM 2176 O O . GLU A 1 278 ? -1.506 -13.062 -19.948 1.00 92.75 278 GLU A O 1
ATOM 2181 N N . SER A 1 279 ? -0.179 -13.976 -21.506 1.00 92.50 279 SER A N 1
ATOM 2182 C CA . SER A 1 279 ? -0.822 -15.296 -21.454 1.00 92.50 279 SER A CA 1
ATOM 2183 C C . SER A 1 279 ? -0.820 -15.889 -20.046 1.00 92.50 279 SER A C 1
ATOM 2185 O O . SER A 1 279 ? -1.825 -16.447 -19.619 1.00 92.50 279 SER A O 1
ATOM 2187 N N . GLY A 1 280 ? 0.266 -15.699 -19.283 1.00 90.81 280 GLY A N 1
ATOM 2188 C CA . GLY A 1 280 ? 0.346 -16.201 -17.910 1.00 90.81 280 GLY A CA 1
ATOM 2189 C C . GLY A 1 280 ? -0.696 -15.574 -16.977 1.00 90.81 280 GLY A C 1
ATOM 2190 O O . GLY A 1 280 ? -1.209 -16.246 -16.085 1.00 90.81 280 GLY A O 1
ATOM 2191 N N . TYR A 1 281 ? -1.053 -14.306 -17.204 1.00 93.44 281 TYR A N 1
ATOM 2192 C CA . TYR A 1 281 ? -2.141 -13.650 -16.482 1.00 93.44 281 TYR A CA 1
ATOM 2193 C C . TYR A 1 281 ? -3.495 -14.252 -16.864 1.00 93.44 281 TYR A C 1
ATOM 2195 O O . TYR A 1 281 ? -4.262 -14.643 -15.987 1.00 93.44 281 TYR A O 1
ATOM 2203 N N . CYS A 1 282 ? -3.762 -14.366 -18.166 1.00 90.62 282 CYS A N 1
ATOM 2204 C CA . CYS A 1 282 ? -5.030 -14.869 -18.697 1.00 90.62 282 CYS A CA 1
ATOM 2205 C C . CYS A 1 282 ? -5.328 -16.322 -18.290 1.00 90.62 282 CYS A C 1
ATOM 2207 O O . CYS A 1 282 ? -6.492 -16.668 -18.100 1.00 90.62 282 CYS A O 1
ATOM 2209 N N . ASP A 1 283 ? -4.293 -17.144 -18.105 1.00 94.25 283 ASP A N 1
ATOM 22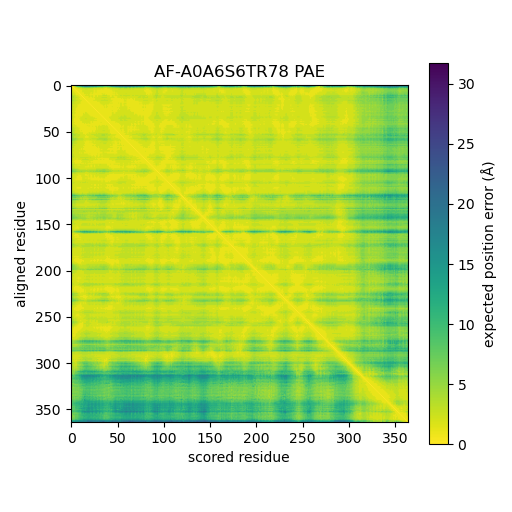10 C CA . ASP A 1 283 ? -4.417 -18.542 -17.674 1.00 94.25 283 ASP A CA 1
ATOM 2211 C C . ASP A 1 283 ? -4.527 -18.698 -16.142 1.00 94.25 283 ASP A C 1
ATOM 2213 O O . ASP A 1 283 ? -4.664 -19.813 -15.627 1.00 94.25 283 ASP A O 1
ATOM 2217 N N . THR A 1 284 ? -4.444 -17.602 -15.376 1.00 93.50 284 THR A N 1
ATOM 2218 C CA . THR A 1 284 ? -4.456 -17.668 -13.911 1.00 93.50 284 THR A CA 1
ATOM 2219 C C . THR A 1 284 ? -5.826 -18.095 -13.384 1.00 93.50 284 THR A C 1
ATOM 2221 O O . THR A 1 284 ? -6.862 -17.524 -13.717 1.00 93.50 284 THR A O 1
ATOM 2224 N N . VAL A 1 285 ? -5.830 -19.082 -12.484 1.00 94.00 285 VAL A N 1
ATOM 2225 C CA . VAL A 1 285 ? -7.056 -19.553 -11.830 1.00 94.00 285 VAL A CA 1
ATOM 2226 C C . VAL A 1 285 ? -7.595 -18.489 -10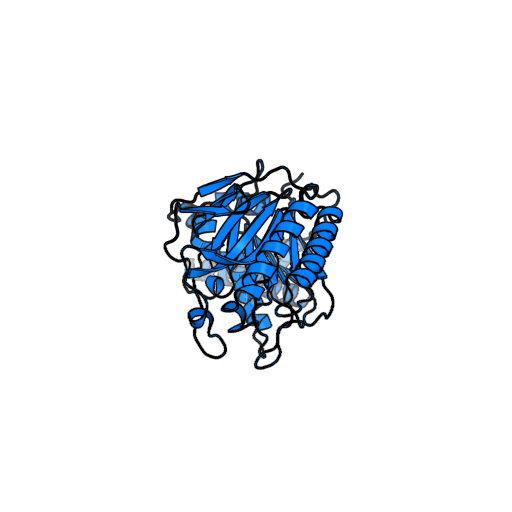.876 1.00 94.00 285 VAL A C 1
ATOM 2228 O O . VAL A 1 285 ? -6.921 -18.082 -9.927 1.00 94.00 285 VAL A O 1
ATOM 2231 N N . THR A 1 286 ? -8.843 -18.091 -11.104 1.00 94.19 286 THR A N 1
ATOM 2232 C CA . THR A 1 286 ? -9.586 -17.165 -10.246 1.00 94.19 286 THR A CA 1
ATOM 2233 C C . THR A 1 286 ? -10.332 -17.901 -9.136 1.00 94.19 286 THR A C 1
ATOM 2235 O O . THR A 1 286 ? -10.881 -18.982 -9.349 1.00 94.19 286 THR A O 1
ATOM 2238 N N . SER A 1 287 ? -10.433 -17.272 -7.971 1.00 91.56 287 SER A N 1
ATOM 2239 C CA . SER A 1 287 ? -11.301 -17.689 -6.859 1.00 91.56 287 SER A CA 1
ATOM 2240 C C . SER A 1 287 ? -12.426 -16.668 -6.631 1.00 91.56 287 SER A C 1
ATOM 2242 O O . SER A 1 287 ? -12.229 -15.506 -6.953 1.00 91.56 287 SER A O 1
ATOM 2244 N N . PRO A 1 288 ? -13.603 -17.030 -6.090 1.00 94.38 288 PRO A N 1
ATOM 2245 C CA . PRO A 1 288 ? -14.685 -16.061 -5.897 1.00 94.38 288 PRO A CA 1
ATOM 2246 C C . PRO A 1 288 ? -14.296 -14.897 -4.967 1.00 94.38 288 PRO A C 1
ATOM 2248 O O . PRO A 1 288 ? -13.919 -15.124 -3.820 1.00 94.38 288 PRO A O 1
ATOM 2251 N N . PHE A 1 289 ? -14.455 -13.657 -5.444 1.00 97.88 289 PHE A N 1
ATOM 2252 C CA . PHE A 1 289 ? -14.362 -12.431 -4.641 1.00 97.88 289 PHE A CA 1
ATOM 2253 C C . PHE A 1 289 ? -15.678 -11.652 -4.690 1.00 97.88 289 PHE A C 1
ATOM 2255 O O . PHE A 1 289 ? -16.331 -11.539 -5.730 1.00 97.88 289 PHE A O 1
ATOM 2262 N N . ARG A 1 290 ? -16.048 -11.053 -3.561 1.00 98.12 290 ARG A N 1
ATOM 2263 C CA . ARG A 1 290 ? -17.153 -10.103 -3.451 1.00 98.12 290 ARG A CA 1
ATOM 2264 C C . ARG A 1 290 ? -16.654 -8.725 -3.868 1.00 98.12 290 ARG A C 1
ATOM 2266 O O . ARG A 1 290 ? -15.721 -8.189 -3.278 1.00 98.12 290 ARG A O 1
ATOM 2273 N N . SER A 1 291 ? -17.291 -8.151 -4.884 1.00 97.38 291 SER A N 1
ATOM 2274 C CA . SER A 1 291 ? -17.002 -6.789 -5.337 1.00 97.38 291 SER A CA 1
ATOM 2275 C C . SER A 1 291 ? -17.892 -5.779 -4.621 1.00 97.38 291 SER A C 1
ATOM 2277 O O . SER A 1 291 ? -19.116 -5.844 -4.722 1.00 97.38 291 SER A O 1
ATOM 2279 N N . ILE A 1 292 ? -17.270 -4.831 -3.930 1.00 98.38 292 ILE A N 1
ATOM 2280 C CA . ILE A 1 292 ? -17.925 -3.719 -3.247 1.00 98.38 292 ILE A CA 1
ATOM 2281 C C . ILE A 1 292 ? -17.790 -2.471 -4.116 1.00 98.38 292 ILE A C 1
ATOM 2283 O O . ILE A 1 292 ? -16.689 -2.124 -4.542 1.00 98.38 292 ILE A O 1
ATOM 2287 N N . LEU A 1 293 ? -18.907 -1.807 -4.407 1.00 98.19 293 LEU A N 1
ATOM 2288 C CA . LEU A 1 293 ? -18.906 -0.612 -5.248 1.00 98.19 293 LEU A CA 1
ATOM 2289 C C . LEU A 1 293 ? -18.448 0.616 -4.458 1.00 98.19 293 LEU A C 1
ATOM 2291 O O . LEU A 1 293 ? -18.914 0.857 -3.346 1.00 98.19 293 LEU A O 1
ATOM 2295 N N . LEU A 1 294 ? -17.560 1.392 -5.071 1.00 98.06 294 LEU A N 1
ATOM 2296 C CA . LEU A 1 294 ? -17.124 2.695 -4.581 1.00 98.06 294 LEU A CA 1
ATOM 2297 C C . LEU A 1 294 ? -18.083 3.797 -5.044 1.00 98.06 294 LEU A C 1
ATOM 2299 O O . LEU A 1 294 ? -18.644 3.740 -6.145 1.00 98.06 294 LEU A O 1
ATOM 2303 N N . GLU A 1 295 ? -18.198 4.843 -4.234 1.00 97.12 295 GLU A N 1
ATOM 2304 C CA . GLU A 1 295 ? -18.777 6.119 -4.646 1.00 97.12 295 GLU A CA 1
ATOM 2305 C C . GLU A 1 295 ? -17.787 6.912 -5.517 1.00 97.12 295 GLU A C 1
ATOM 2307 O O . GLU A 1 295 ? -16.615 6.554 -5.671 1.00 97.12 295 GLU A O 1
ATOM 2312 N N . ALA A 1 296 ? -18.257 8.020 -6.097 1.00 95.94 296 ALA A N 1
ATOM 2313 C CA . ALA A 1 296 ? -17.415 8.908 -6.895 1.00 95.94 296 ALA A CA 1
ATOM 2314 C C . ALA A 1 296 ? -16.190 9.404 -6.100 1.00 95.94 296 ALA A C 1
ATOM 2316 O O . ALA A 1 296 ? -16.325 9.865 -4.966 1.00 95.94 296 ALA A O 1
ATOM 2317 N N . MET A 1 297 ? -15.013 9.330 -6.727 1.00 95.62 297 MET A N 1
ATOM 2318 C CA . MET A 1 297 ? -13.719 9.714 -6.152 1.00 95.62 297 MET A CA 1
ATOM 2319 C C . MET A 1 297 ? -13.183 11.008 -6.791 1.00 95.62 297 MET A C 1
ATOM 2321 O O . MET A 1 297 ? -13.614 11.376 -7.891 1.00 95.62 297 MET A O 1
ATOM 2325 N N . PRO A 1 298 ? -12.209 11.685 -6.154 1.00 95.19 298 PRO A N 1
ATOM 2326 C CA . PRO A 1 298 ? -11.552 12.849 -6.732 1.00 95.19 298 PRO A CA 1
ATOM 2327 C C . PRO A 1 298 ? -10.908 12.572 -8.093 1.00 95.19 298 PRO A C 1
ATOM 2329 O O . PRO A 1 298 ? -10.400 11.493 -8.382 1.00 95.19 298 PRO A O 1
ATOM 2332 N N . THR A 1 299 ? -10.905 13.593 -8.942 1.00 93.06 299 THR A N 1
ATOM 2333 C CA . THR A 1 299 ? -10.352 13.555 -10.299 1.00 93.06 299 THR A CA 1
ATOM 2334 C C . THR A 1 299 ? -9.126 14.476 -10.332 1.00 93.06 299 THR A C 1
ATOM 2336 O O . THR A 1 299 ? -9.253 15.693 -10.206 1.00 93.06 299 THR A O 1
ATOM 2339 N N . ILE A 1 300 ? -7.920 13.914 -10.482 1.00 92.62 300 ILE A N 1
ATOM 2340 C CA . ILE A 1 300 ? -6.666 14.644 -10.757 1.00 92.62 300 ILE A CA 1
ATOM 2341 C C . ILE A 1 300 ? -6.832 15.731 -11.835 1.00 92.62 300 ILE A C 1
ATOM 2343 O O . ILE A 1 300 ? -7.230 15.494 -12.972 1.00 92.62 300 ILE A O 1
ATOM 2347 N N . LYS A 1 301 ? -6.477 16.964 -11.471 1.00 89.50 301 LYS A N 1
ATOM 2348 C CA . LYS A 1 301 ? -6.528 18.127 -12.378 1.00 89.50 301 LYS A CA 1
ATOM 2349 C C . LYS A 1 301 ? -5.219 18.341 -13.136 1.00 89.50 301 LYS A C 1
ATOM 2351 O O . LYS A 1 301 ? -5.199 18.946 -14.200 1.00 89.50 301 LYS A O 1
ATOM 2356 N N . LYS A 1 302 ? -4.114 17.859 -12.563 1.00 92.25 302 LYS A N 1
ATOM 2357 C CA . LYS A 1 302 ? -2.755 17.988 -13.090 1.00 92.25 302 LYS A CA 1
ATOM 2358 C C . LYS A 1 302 ? -1.989 16.704 -12.811 1.00 92.25 302 LYS A C 1
ATOM 2360 O O . LYS A 1 302 ? -1.957 16.260 -11.662 1.00 92.25 302 LYS A O 1
ATOM 2365 N N . LEU A 1 303 ? -1.351 16.173 -13.849 1.00 93.25 303 LEU A N 1
ATOM 2366 C CA . LEU A 1 303 ? -0.477 15.012 -13.752 1.00 93.25 303 LEU A CA 1
ATOM 2367 C C . LEU A 1 303 ? 0.818 15.379 -13.007 1.00 93.25 303 LEU A C 1
ATOM 2369 O O . LEU A 1 303 ? 1.514 16.328 -13.373 1.00 93.25 303 LEU A O 1
ATOM 2373 N N . ILE A 1 304 ? 1.133 14.620 -11.964 1.00 88.19 304 ILE A N 1
ATOM 2374 C CA . ILE A 1 304 ? 2.365 14.653 -11.177 1.00 88.19 304 ILE A CA 1
ATOM 2375 C C . ILE A 1 304 ? 3.063 13.311 -11.399 1.00 88.19 304 ILE A C 1
ATOM 2377 O O . ILE A 1 304 ? 3.037 12.401 -10.571 1.00 88.19 304 ILE A O 1
ATOM 2381 N N . ARG A 1 305 ? 3.671 13.181 -12.577 1.00 88.56 305 ARG A N 1
ATOM 2382 C CA . ARG A 1 305 ? 4.428 11.999 -12.978 1.00 88.56 305 ARG A CA 1
ATOM 2383 C C . ARG A 1 305 ? 5.541 12.401 -13.928 1.00 88.56 305 ARG A C 1
ATOM 2385 O O . ARG A 1 305 ? 5.323 13.183 -14.850 1.00 88.56 305 ARG A O 1
ATOM 2392 N N . PHE A 1 306 ? 6.730 11.849 -13.716 1.00 86.56 306 PHE A N 1
ATOM 2393 C CA . PHE A 1 306 ? 7.803 11.972 -14.692 1.00 86.56 306 PHE A CA 1
ATOM 2394 C C . PHE A 1 306 ? 7.549 10.997 -15.846 1.00 86.56 306 PHE A C 1
ATOM 2396 O O . PHE A 1 306 ? 7.503 9.785 -15.638 1.00 86.56 306 PHE A O 1
ATOM 2403 N N . ILE A 1 307 ? 7.386 11.529 -17.057 1.00 86.88 307 ILE A N 1
ATOM 2404 C CA . ILE A 1 307 ? 7.281 10.743 -18.289 1.00 86.88 307 ILE A CA 1
ATOM 2405 C C . ILE A 1 307 ? 8.546 11.021 -19.110 1.00 86.88 307 ILE A C 1
ATOM 2407 O O . ILE A 1 307 ? 8.749 12.165 -19.526 1.00 86.88 307 ILE A O 1
ATOM 2411 N N . PRO A 1 308 ? 9.426 10.025 -19.327 1.00 83.44 308 PRO A N 1
ATOM 2412 C CA . PRO A 1 308 ? 10.640 10.237 -20.102 1.00 83.44 308 PRO A CA 1
ATOM 2413 C C . PRO A 1 308 ? 10.290 10.515 -21.567 1.00 83.44 308 PRO A C 1
ATOM 2415 O O . PRO A 1 308 ? 9.559 9.749 -22.189 1.00 83.44 308 PRO A O 1
ATOM 2418 N N . ALA A 1 309 ? 10.874 11.570 -22.142 1.00 88.69 309 ALA A N 1
ATOM 2419 C CA . ALA A 1 309 ? 10.738 11.866 -23.572 1.00 88.69 309 ALA A CA 1
ATOM 2420 C C . ALA A 1 309 ? 11.343 10.760 -24.462 1.00 88.69 309 ALA A C 1
ATOM 2422 O O . ALA A 1 309 ? 10.942 10.585 -25.608 1.00 88.69 309 ALA A O 1
ATOM 2423 N N . THR A 1 310 ? 12.301 9.999 -23.923 1.00 88.44 310 THR A N 1
ATOM 2424 C CA . THR A 1 310 ? 13.006 8.906 -24.602 1.00 88.44 310 THR A CA 1
ATOM 2425 C C . THR A 1 310 ? 12.843 7.596 -23.819 1.00 88.44 310 THR A C 1
ATOM 2427 O O . THR A 1 310 ? 13.754 7.205 -23.091 1.00 88.44 310 THR A O 1
ATOM 2430 N N . PRO A 1 311 ? 11.706 6.884 -23.930 1.00 84.38 311 PRO A N 1
ATOM 2431 C CA . PRO A 1 311 ? 11.410 5.709 -23.096 1.00 84.38 311 PRO A CA 1
ATOM 2432 C C . PRO A 1 311 ? 12.425 4.562 -23.250 1.00 84.38 311 PRO A C 1
ATOM 2434 O O . PRO A 1 311 ? 12.683 3.821 -22.302 1.00 84.38 311 PRO A O 1
ATOM 2437 N N . PHE A 1 312 ? 13.056 4.446 -24.420 1.00 85.06 312 PHE A N 1
ATOM 2438 C CA . PHE A 1 312 ? 14.077 3.431 -24.693 1.00 85.06 312 PHE A CA 1
ATOM 2439 C C . PHE A 1 312 ? 15.485 3.821 -24.212 1.00 85.06 312 PHE A C 1
ATOM 2441 O O . PHE A 1 312 ? 16.354 2.957 -24.111 1.00 85.06 312 PHE A O 1
ATOM 2448 N N . VAL A 1 313 ? 15.714 5.091 -23.856 1.00 86.75 313 VAL A N 1
ATOM 2449 C CA . VAL A 1 313 ? 17.032 5.614 -23.462 1.00 86.75 313 VAL A CA 1
ATOM 2450 C C . VAL A 1 313 ? 16.986 6.093 -22.006 1.00 86.75 313 VAL A C 1
ATOM 2452 O O . VAL A 1 313 ? 16.379 7.131 -21.733 1.00 86.75 313 VAL A O 1
ATOM 2455 N N . PRO A 1 314 ? 17.637 5.386 -21.060 1.00 82.88 314 PRO A N 1
ATOM 2456 C CA . PRO A 1 314 ? 17.691 5.809 -19.664 1.00 82.88 314 PRO A CA 1
ATOM 2457 C C . PRO A 1 314 ? 18.303 7.200 -19.503 1.00 82.88 314 PRO A C 1
ATOM 2459 O O . PRO A 1 314 ? 19.274 7.556 -20.181 1.00 82.88 314 PRO A O 1
ATOM 2462 N N . SER A 1 315 ? 17.773 7.971 -18.555 1.00 82.00 315 SER A N 1
ATOM 2463 C CA . SER A 1 315 ? 18.312 9.288 -18.207 1.00 82.00 315 SER A CA 1
ATOM 2464 C C . SER A 1 315 ? 19.618 9.185 -17.414 1.00 82.00 315 SER A C 1
ATOM 2466 O O . SER A 1 315 ? 20.526 9.989 -17.624 1.00 82.00 315 SER A O 1
ATOM 2468 N N . LYS A 1 316 ? 19.754 8.177 -16.540 1.00 84.44 316 LYS A N 1
ATOM 2469 C CA . LYS A 1 316 ? 20.964 7.965 -15.736 1.00 84.44 316 LYS A CA 1
ATOM 2470 C C . LYS A 1 316 ? 22.086 7.351 -16.567 1.00 84.44 316 LYS A C 1
ATOM 2472 O O . LYS A 1 316 ? 21.891 6.356 -17.261 1.00 84.44 316 LYS A O 1
ATOM 2477 N N . PHE A 1 317 ? 23.287 7.914 -16.439 1.00 85.94 317 PHE A N 1
ATOM 2478 C CA . PHE A 1 317 ? 24.459 7.488 -17.206 1.00 85.94 317 PHE A CA 1
ATOM 2479 C C . PHE A 1 317 ? 24.826 6.016 -16.972 1.00 85.94 317 PHE A C 1
ATOM 2481 O O . PHE A 1 317 ? 25.019 5.286 -17.934 1.00 85.94 317 PHE A O 1
ATOM 2488 N N . GLN A 1 318 ? 24.856 5.557 -15.719 1.00 87.50 318 GLN A N 1
ATOM 2489 C CA . GLN A 1 318 ? 25.197 4.165 -15.393 1.00 87.50 318 GLN A CA 1
ATOM 2490 C C . GLN A 1 318 ? 24.205 3.159 -16.006 1.00 87.50 318 GLN A C 1
ATOM 2492 O O . GLN A 1 318 ? 24.622 2.181 -16.623 1.00 87.50 318 GLN A O 1
ATOM 2497 N N . GLU A 1 319 ? 22.899 3.432 -15.904 1.00 87.12 319 GLU A N 1
ATOM 2498 C CA . GLU A 1 319 ? 21.850 2.605 -16.521 1.00 87.12 319 GLU A CA 1
ATOM 2499 C C . GLU A 1 319 ? 21.964 2.613 -18.052 1.00 87.12 319 GLU A C 1
ATOM 2501 O O . GLU A 1 319 ? 21.823 1.573 -18.692 1.00 87.12 319 GLU A O 1
ATOM 2506 N N . LYS A 1 320 ? 22.272 3.774 -18.646 1.00 88.19 320 LYS A N 1
ATOM 2507 C CA . LYS A 1 320 ? 22.499 3.915 -20.088 1.00 88.19 320 LYS A CA 1
ATOM 2508 C C . LYS A 1 320 ? 23.687 3.077 -20.554 1.00 88.19 320 LYS A C 1
ATOM 2510 O O . LYS A 1 320 ? 23.543 2.325 -21.509 1.00 88.19 320 LYS A O 1
ATOM 2515 N N . THR A 1 321 ? 24.826 3.165 -19.869 1.00 91.50 321 THR A N 1
ATOM 2516 C CA . THR A 1 321 ? 26.026 2.377 -20.184 1.00 91.50 321 THR A CA 1
ATOM 2517 C C . THR A 1 321 ? 25.736 0.881 -20.110 1.00 91.50 321 THR A C 1
ATOM 2519 O O . THR A 1 321 ? 26.040 0.160 -21.057 1.00 91.50 321 THR A O 1
ATOM 2522 N N . SER A 1 322 ? 25.080 0.427 -19.037 1.00 91.44 322 SER A N 1
ATOM 2523 C CA . SER A 1 322 ? 24.682 -0.977 -18.882 1.00 91.44 322 SER A CA 1
ATOM 2524 C C . SER A 1 322 ? 23.781 -1.451 -20.031 1.00 91.44 322 SER A C 1
ATOM 2526 O O . SER A 1 322 ? 24.093 -2.445 -20.687 1.00 91.44 322 SER A O 1
ATOM 2528 N N . ARG A 1 323 ? 22.730 -0.684 -20.368 1.00 90.81 323 ARG A N 1
ATOM 2529 C CA . ARG A 1 323 ? 21.841 -1.013 -21.495 1.00 90.81 323 ARG A CA 1
ATOM 2530 C C . ARG A 1 323 ? 22.563 -1.024 -22.838 1.00 90.81 323 ARG A C 1
ATOM 2532 O O . ARG A 1 323 ? 22.303 -1.903 -23.647 1.00 90.81 323 ARG A O 1
ATOM 2539 N N . CYS A 1 324 ? 23.465 -0.078 -23.100 1.00 91.06 324 CYS A N 1
ATOM 2540 C CA . CYS A 1 324 ? 24.234 -0.069 -24.346 1.00 91.06 324 CYS A CA 1
ATOM 2541 C C . CYS A 1 324 ? 25.109 -1.324 -24.477 1.00 91.06 324 CYS A C 1
ATOM 2543 O O . CYS A 1 324 ? 25.144 -1.928 -25.547 1.00 91.06 324 CYS A O 1
ATOM 2545 N N . HIS A 1 325 ? 25.771 -1.746 -23.393 1.00 91.50 325 HIS A N 1
ATOM 2546 C CA . HIS A 1 325 ? 26.530 -2.998 -23.382 1.00 91.50 325 HIS A CA 1
ATOM 2547 C C . HIS A 1 325 ? 25.638 -4.215 -23.636 1.00 91.50 325 HIS A C 1
ATOM 2549 O O . HIS A 1 325 ? 26.000 -5.088 -24.421 1.00 91.50 325 HIS A O 1
ATOM 2555 N N . GLU A 1 326 ? 24.466 -4.264 -23.008 1.00 93.38 326 GLU A N 1
ATOM 2556 C CA . GLU A 1 326 ? 23.488 -5.328 -23.219 1.00 93.38 326 GLU A CA 1
ATOM 2557 C C . GLU A 1 326 ? 23.010 -5.384 -24.678 1.00 93.38 326 GLU A C 1
ATOM 2559 O O . GLU A 1 326 ? 23.053 -6.449 -25.289 1.00 93.38 326 GLU A O 1
ATOM 2564 N N . ILE A 1 327 ? 22.645 -4.242 -25.272 1.00 92.19 327 ILE A N 1
ATOM 2565 C CA . ILE A 1 327 ? 22.204 -4.145 -26.673 1.00 92.19 327 ILE A CA 1
ATOM 2566 C C . ILE A 1 327 ? 23.273 -4.694 -27.623 1.00 92.19 327 ILE A C 1
ATOM 2568 O O . ILE A 1 327 ? 22.964 -5.541 -28.463 1.00 92.19 327 ILE A O 1
ATOM 2572 N N . ILE A 1 328 ? 24.529 -4.257 -27.471 1.00 92.88 328 ILE A N 1
ATOM 2573 C CA . ILE A 1 328 ? 25.642 -4.724 -28.310 1.00 92.88 328 ILE A CA 1
ATOM 2574 C C . ILE A 1 328 ? 25.842 -6.232 -28.138 1.00 92.88 328 ILE A C 1
ATOM 2576 O O . ILE A 1 328 ? 25.966 -6.953 -29.126 1.00 92.88 328 ILE A O 1
ATOM 2580 N N . ASN A 1 329 ? 25.828 -6.729 -26.898 1.00 94.19 329 ASN A N 1
ATOM 2581 C CA . ASN A 1 329 ? 25.996 -8.153 -26.628 1.00 94.19 329 ASN A CA 1
ATOM 2582 C C . ASN A 1 329 ? 24.875 -8.993 -27.249 1.00 94.19 329 ASN A C 1
ATOM 2584 O O . ASN A 1 329 ? 25.171 -10.023 -27.854 1.00 94.19 329 ASN A O 1
ATOM 2588 N N . ILE A 1 330 ? 23.616 -8.556 -27.143 1.00 95.62 330 ILE A N 1
ATOM 2589 C CA . ILE A 1 330 ? 22.468 -9.232 -27.760 1.00 95.62 330 ILE A CA 1
ATOM 2590 C C . ILE A 1 330 ? 22.658 -9.311 -29.279 1.00 95.62 330 ILE A C 1
ATOM 2592 O O . ILE A 1 330 ? 22.532 -10.393 -29.856 1.00 95.62 330 ILE A O 1
ATOM 2596 N N . GLN A 1 331 ? 23.000 -8.191 -29.924 1.00 95.31 331 GLN A N 1
ATOM 2597 C CA . GLN A 1 331 ? 23.204 -8.125 -31.374 1.00 95.31 331 GLN A CA 1
ATOM 2598 C C . GLN A 1 331 ? 24.361 -9.025 -31.831 1.00 95.31 331 GLN A C 1
ATOM 2600 O O . GLN A 1 331 ? 24.174 -9.865 -32.716 1.00 95.31 331 GLN A O 1
ATOM 2605 N N . ALA A 1 332 ? 25.524 -8.910 -31.185 1.00 95.00 332 ALA A N 1
ATOM 2606 C CA . ALA A 1 332 ? 26.716 -9.679 -31.530 1.00 95.00 332 ALA A CA 1
ATOM 2607 C C . ALA A 1 332 ? 26.492 -11.190 -31.358 1.00 95.00 332 ALA A C 1
ATOM 2609 O O . ALA A 1 332 ? 26.781 -11.974 -32.261 1.00 95.00 332 ALA A O 1
ATOM 2610 N N . HIS A 1 333 ? 25.912 -11.630 -30.235 1.00 95.88 333 HIS A N 1
ATOM 2611 C CA . HIS A 1 333 ? 25.685 -13.060 -29.991 1.00 95.88 333 HIS A CA 1
ATOM 2612 C C . HIS A 1 333 ? 24.608 -13.650 -30.907 1.00 95.88 333 HIS A C 1
ATOM 2614 O O . HIS A 1 333 ? 24.731 -14.804 -31.330 1.00 95.88 333 HIS A O 1
ATOM 2620 N N . ALA A 1 334 ? 23.586 -12.868 -31.272 1.00 96.00 334 ALA A N 1
ATOM 2621 C CA . ALA A 1 334 ? 22.614 -13.282 -32.279 1.00 96.00 334 ALA A CA 1
ATOM 2622 C C . ALA A 1 334 ? 23.289 -13.526 -33.640 1.00 96.00 334 ALA A C 1
ATOM 2624 O O . ALA A 1 334 ? 23.030 -14.548 -34.288 1.00 96.00 334 ALA A O 1
ATOM 2625 N N . LEU A 1 335 ? 24.200 -12.638 -34.049 1.00 95.38 335 LEU A N 1
ATOM 2626 C CA . LEU A 1 335 ? 24.950 -12.797 -35.290 1.00 95.38 335 LEU A CA 1
ATOM 2627 C C . LEU A 1 335 ? 25.919 -13.984 -35.235 1.00 95.38 335 LEU A C 1
ATOM 2629 O O . LEU A 1 335 ? 25.911 -14.808 -36.151 1.00 95.38 335 LEU A O 1
ATOM 2633 N N . ILE A 1 336 ? 26.680 -14.134 -34.145 1.00 95.62 336 ILE A N 1
ATOM 2634 C CA . ILE A 1 336 ? 27.565 -15.288 -33.916 1.00 95.62 336 ILE A CA 1
ATOM 2635 C C . ILE A 1 336 ? 26.773 -16.589 -34.065 1.00 95.62 336 ILE A C 1
ATOM 2637 O O . ILE A 1 336 ? 27.186 -17.492 -34.801 1.00 95.62 336 ILE A O 1
ATOM 2641 N N . LYS A 1 337 ? 25.597 -16.697 -33.429 1.00 97.19 337 LYS A N 1
ATOM 2642 C CA . LYS A 1 337 ? 24.745 -17.888 -33.541 1.00 97.19 337 LYS A CA 1
ATOM 2643 C C . LYS A 1 337 ? 24.287 -18.137 -34.978 1.00 97.19 337 LYS A C 1
ATOM 2645 O O . LYS A 1 337 ? 24.295 -19.285 -35.425 1.00 97.19 337 LYS A O 1
ATOM 2650 N N . ARG A 1 338 ? 23.901 -17.088 -35.712 1.00 96.94 338 ARG A N 1
ATOM 2651 C CA . ARG A 1 338 ? 23.497 -17.203 -37.120 1.00 96.94 338 ARG A CA 1
ATOM 2652 C C . ARG A 1 338 ? 24.652 -17.704 -37.983 1.00 96.94 338 ARG A C 1
ATOM 2654 O O . ARG A 1 338 ? 24.479 -18.700 -38.676 1.00 96.94 338 ARG A O 1
ATOM 2661 N N . MET A 1 339 ? 25.813 -17.053 -37.913 1.00 96.38 339 MET A N 1
ATOM 2662 C CA . MET A 1 339 ? 26.970 -17.380 -38.748 1.00 96.38 339 MET A CA 1
ATOM 2663 C C . MET A 1 339 ? 27.504 -18.784 -38.467 1.00 96.38 339 MET A C 1
ATOM 2665 O O . MET A 1 339 ? 27.813 -19.521 -39.403 1.00 96.38 339 MET A O 1
ATOM 2669 N N . THR A 1 340 ? 27.562 -19.176 -37.191 1.00 96.94 340 THR A N 1
ATOM 2670 C CA . THR A 1 340 ? 27.984 -20.525 -36.787 1.00 96.94 340 THR A CA 1
ATOM 2671 C C . THR A 1 340 ? 27.015 -21.597 -37.281 1.00 96.94 340 THR A C 1
ATOM 2673 O O . THR A 1 340 ? 27.460 -22.581 -37.862 1.00 96.94 340 THR A O 1
ATOM 2676 N N . HIS A 1 341 ? 25.701 -21.402 -37.126 1.00 97.69 341 HIS A N 1
ATOM 2677 C CA . HIS A 1 341 ? 24.696 -22.378 -37.561 1.00 97.69 341 HIS A CA 1
ATOM 2678 C C . HIS A 1 341 ? 24.704 -22.615 -39.078 1.00 97.69 341 HIS A C 1
ATOM 2680 O O . HIS A 1 341 ? 24.539 -23.747 -39.523 1.00 97.69 341 HIS A O 1
ATOM 2686 N N . THR A 1 342 ? 24.921 -21.566 -39.874 1.00 97.12 342 THR A N 1
ATOM 2687 C CA . THR A 1 342 ? 24.915 -21.647 -41.344 1.00 97.12 342 THR A CA 1
ATOM 2688 C C . THR A 1 342 ? 26.311 -21.788 -41.953 1.00 97.12 342 THR A C 1
ATOM 2690 O O . THR A 1 342 ? 26.455 -21.675 -43.168 1.00 97.12 342 THR A O 1
ATOM 2693 N N . ASN A 1 343 ? 27.351 -21.996 -41.136 1.00 96.38 343 ASN A N 1
ATOM 2694 C CA . ASN A 1 343 ? 28.754 -22.050 -41.566 1.00 96.38 343 ASN A CA 1
ATOM 2695 C C . ASN A 1 343 ? 29.212 -20.837 -42.406 1.00 96.38 343 ASN A C 1
ATOM 2697 O O . ASN A 1 343 ? 30.122 -20.950 -43.232 1.00 96.38 343 ASN A O 1
ATOM 2701 N N . ILE A 1 344 ? 28.620 -19.660 -42.184 1.00 96.44 344 ILE A N 1
ATOM 2702 C CA . ILE A 1 344 ? 29.020 -18.427 -42.870 1.00 96.44 344 ILE A CA 1
ATOM 2703 C C . ILE A 1 344 ? 30.392 -18.001 -42.345 1.00 96.44 344 ILE A C 1
ATOM 2705 O O . ILE A 1 344 ? 30.589 -17.828 -41.145 1.00 96.44 344 ILE A O 1
ATOM 2709 N N . LYS A 1 345 ? 31.349 -17.817 -43.260 1.00 94.31 345 LYS A N 1
ATOM 2710 C CA . LYS A 1 345 ? 32.722 -17.380 -42.941 1.00 94.31 345 LYS A CA 1
ATOM 2711 C C . LYS A 1 345 ? 32.963 -15.890 -43.170 1.00 94.31 345 LYS A C 1
ATOM 2713 O O . LYS A 1 345 ? 33.979 -15.372 -42.727 1.00 94.31 345 LYS A O 1
ATOM 2718 N N . LYS A 1 346 ? 32.065 -15.221 -43.895 1.00 93.69 346 LYS A N 1
ATOM 2719 C CA . LYS A 1 346 ? 32.175 -13.805 -44.254 1.00 93.69 346 LYS A CA 1
ATOM 2720 C C . LYS A 1 346 ? 30.802 -13.154 -44.158 1.00 93.69 346 LYS A C 1
ATOM 2722 O O . LYS A 1 346 ? 29.862 -13.640 -44.781 1.00 93.69 346 LYS A O 1
ATOM 2727 N N . ALA A 1 347 ? 30.707 -12.067 -43.406 1.00 91.62 347 ALA A N 1
ATOM 2728 C CA . ALA A 1 347 ? 29.563 -11.170 -43.450 1.00 91.62 347 ALA A CA 1
ATOM 2729 C C . ALA A 1 347 ? 29.839 -10.076 -44.492 1.00 91.62 347 ALA A C 1
ATOM 2731 O O . ALA A 1 347 ? 30.939 -9.527 -44.537 1.00 91.62 347 ALA A O 1
ATOM 2732 N N . ILE A 1 348 ? 28.864 -9.792 -45.355 1.00 93.69 348 ILE A N 1
ATOM 2733 C CA . ILE A 1 348 ? 28.933 -8.682 -46.309 1.00 93.69 348 ILE A CA 1
ATOM 2734 C C . ILE A 1 348 ? 28.021 -7.587 -45.776 1.00 93.69 348 ILE A C 1
ATOM 2736 O O . ILE A 1 348 ? 26.834 -7.827 -45.561 1.00 93.69 348 ILE A O 1
ATOM 2740 N N . ILE A 1 349 ? 28.576 -6.396 -45.573 1.00 94.81 349 ILE A N 1
ATOM 2741 C CA . ILE A 1 349 ? 27.858 -5.243 -45.038 1.00 94.81 349 ILE A CA 1
ATOM 2742 C C . ILE A 1 349 ? 28.081 -4.026 -45.937 1.00 94.81 349 ILE A C 1
ATOM 2744 O O . ILE A 1 349 ? 29.209 -3.714 -46.317 1.00 94.81 349 ILE A O 1
ATOM 2748 N N . GLY A 1 350 ? 26.993 -3.347 -46.302 1.00 95.81 350 GLY A N 1
ATOM 2749 C CA . GLY A 1 350 ? 27.050 -2.065 -46.999 1.00 95.81 350 GLY A CA 1
ATOM 2750 C C . GLY A 1 350 ? 27.215 -0.927 -45.996 1.00 95.81 350 GLY A C 1
ATOM 2751 O O . GLY A 1 350 ? 26.372 -0.760 -45.116 1.00 95.81 350 GLY A O 1
ATOM 2752 N N . ILE A 1 351 ? 28.285 -0.141 -46.124 1.00 96.50 351 ILE A N 1
ATOM 2753 C CA . ILE A 1 351 ? 28.580 0.969 -45.210 1.00 96.50 351 ILE A CA 1
ATOM 2754 C C . ILE A 1 351 ? 28.199 2.292 -45.863 1.00 96.50 351 ILE A C 1
ATOM 2756 O O . ILE A 1 351 ? 28.798 2.701 -46.853 1.00 96.50 351 ILE A O 1
ATOM 2760 N N . SER A 1 352 ? 27.202 2.962 -45.284 1.00 96.06 352 SER A N 1
ATOM 2761 C CA . SER A 1 352 ? 26.713 4.264 -45.758 1.00 96.06 352 SER A CA 1
ATOM 2762 C C . SER A 1 352 ? 27.376 5.456 -45.058 1.00 96.06 352 SER A C 1
ATOM 2764 O O . SER A 1 352 ? 27.296 6.577 -45.548 1.00 96.06 352 SER A O 1
ATOM 2766 N N . GLY A 1 353 ? 27.991 5.225 -43.890 1.00 94.00 353 GLY A N 1
ATOM 2767 C CA . GLY A 1 353 ? 28.459 6.269 -42.970 1.00 94.00 353 GLY A CA 1
ATOM 2768 C C . GLY A 1 353 ? 27.397 6.751 -41.968 1.00 94.00 353 GLY A C 1
ATOM 2769 O O . GLY A 1 353 ? 27.730 7.468 -41.028 1.00 94.00 353 GLY A O 1
ATOM 2770 N N . GLY A 1 354 ? 26.134 6.337 -42.120 1.00 96.81 354 GLY A N 1
ATOM 2771 C CA . GLY A 1 354 ? 25.063 6.604 -41.154 1.00 96.81 354 GLY A CA 1
ATOM 2772 C C . GLY A 1 354 ? 25.168 5.762 -39.875 1.00 96.81 354 GLY A C 1
ATOM 2773 O O . GLY A 1 354 ? 25.840 4.725 -39.854 1.00 96.81 354 GLY A O 1
ATOM 2774 N N . LEU A 1 355 ? 24.466 6.195 -38.818 1.00 96.06 355 LEU A N 1
ATOM 2775 C CA . LEU A 1 355 ? 24.495 5.573 -37.483 1.00 96.06 355 LEU A CA 1
ATOM 2776 C C . LEU A 1 355 ? 24.181 4.072 -37.520 1.00 96.06 355 LEU A C 1
ATOM 2778 O O . LEU A 1 355 ? 24.915 3.286 -36.924 1.00 96.06 355 LEU A O 1
ATOM 2782 N N . ASP A 1 356 ? 23.159 3.671 -38.276 1.00 94.94 356 ASP A N 1
ATOM 2783 C CA . ASP A 1 356 ? 22.723 2.273 -38.345 1.00 94.94 356 ASP A CA 1
ATOM 2784 C C . ASP A 1 356 ? 23.787 1.375 -38.983 1.00 94.94 356 ASP A C 1
ATOM 2786 O O . ASP A 1 356 ? 24.142 0.337 -38.427 1.00 94.94 356 ASP A O 1
ATOM 2790 N N . SER A 1 357 ? 24.364 1.795 -40.119 1.00 94.81 357 SER A N 1
ATOM 2791 C CA . SER A 1 357 ? 25.426 1.023 -40.781 1.00 94.81 357 SER A CA 1
ATOM 2792 C C . SER A 1 357 ? 26.712 0.962 -39.954 1.00 94.81 357 SER A C 1
ATOM 2794 O O . SER A 1 357 ? 27.420 -0.040 -40.003 1.00 94.81 357 SER A O 1
ATOM 2796 N N . THR A 1 358 ? 26.991 1.999 -39.158 1.00 94.69 358 THR A N 1
ATOM 2797 C CA . THR A 1 358 ? 28.131 2.017 -38.234 1.00 94.69 358 THR A CA 1
ATOM 2798 C C . THR A 1 358 ? 27.908 1.058 -37.065 1.00 94.69 358 THR A C 1
ATOM 2800 O O . THR A 1 358 ? 28.797 0.269 -36.762 1.00 94.69 358 THR A O 1
ATOM 2803 N N . LEU A 1 359 ? 26.728 1.057 -36.433 1.00 93.38 359 LEU A N 1
ATOM 2804 C CA . LEU A 1 359 ? 26.417 0.116 -35.349 1.00 93.38 359 LEU A CA 1
ATOM 2805 C C . LEU A 1 359 ? 26.401 -1.336 -35.844 1.00 93.38 359 LEU A C 1
ATOM 2807 O O . LEU A 1 359 ? 26.933 -2.223 -35.178 1.00 93.38 359 LEU A O 1
ATOM 2811 N N . ALA A 1 360 ? 25.829 -1.579 -37.025 1.00 93.19 360 ALA A N 1
ATOM 2812 C CA . ALA A 1 360 ? 25.846 -2.895 -37.651 1.00 93.19 360 ALA A CA 1
ATOM 2813 C C . ALA A 1 360 ? 27.285 -3.370 -37.910 1.00 93.19 360 ALA A C 1
ATOM 2815 O O . ALA A 1 360 ? 27.605 -4.516 -37.616 1.00 93.19 360 ALA A O 1
ATOM 2816 N N . LEU A 1 361 ? 28.177 -2.485 -38.368 1.00 93.06 361 LEU A N 1
ATOM 2817 C CA . LEU A 1 361 ? 29.596 -2.808 -38.536 1.00 93.06 361 LEU A CA 1
ATOM 2818 C C . LEU A 1 361 ? 30.288 -3.116 -37.203 1.00 93.06 361 LEU A C 1
ATOM 2820 O O . LEU A 1 361 ? 31.064 -4.055 -37.140 1.00 93.06 361 LEU A O 1
ATOM 2824 N N . LEU A 1 362 ? 30.008 -2.351 -36.144 1.00 89.31 362 LEU A N 1
ATOM 2825 C CA . LEU A 1 362 ? 30.608 -2.563 -34.818 1.00 89.31 362 LEU A CA 1
ATOM 2826 C C . LEU A 1 362 ? 30.117 -3.840 -34.117 1.00 89.31 362 LEU A C 1
ATOM 2828 O O . LEU A 1 362 ? 30.776 -4.317 -33.197 1.00 89.31 362 LEU A O 1
ATOM 2832 N N . SER A 1 363 ? 28.953 -4.359 -34.509 1.00 84.50 363 SER A N 1
ATOM 2833 C CA . SER A 1 363 ? 28.364 -5.589 -33.959 1.00 84.50 363 SER A CA 1
ATOM 2834 C C . SER A 1 363 ? 28.638 -6.839 -34.809 1.00 84.50 363 SER A C 1
ATOM 2836 O O . SER A 1 363 ? 28.267 -7.937 -34.385 1.00 84.50 363 SER A O 1
ATOM 2838 N N . THR A 1 364 ? 29.276 -6.673 -35.977 1.00 79.19 364 THR A N 1
ATOM 2839 C CA . THR A 1 364 ? 29.690 -7.733 -36.915 1.00 79.19 364 THR A CA 1
ATOM 2840 C C . THR A 1 364 ? 31.152 -8.091 -36.725 1.00 79.19 364 THR A C 1
ATOM 2842 O O . THR A 1 364 ? 31.459 -9.306 -36.745 1.00 79.19 364 THR A O 1
#